Protein AF-Q0HXX6-F1 (afdb_monomer)

Sequence (270 aa):
MELNEKAKVAALYQELSKADVYDPNKLVGQLESAAKSIVQSMNSHPIKDEQMKTSVFDHAHMNEQYRQLSEQQMKIVDSVQLLIKQVESMGHEKPTQDNWLSKTLSNYQRGYLENDIFTEAAGALVWMAAKAIQKIFFEPDNAKQQQAAQELKKDIGKMTKALGVELSRLQLEVKTEQRHGLMSDAISNAKRLEQSGQQKEADKLIVSTYNKLSQSARKDYSQYQPQPEHHKAIAQAQAREKVRHSAIENQNQLSNGPKIDRDKNKSISR

Solvent-accessible surface area (backbone atoms only — not comparable to full-atom values): 15269 Å² total; per-residue (Å²): 135,56,73,71,55,44,49,50,52,38,49,48,34,53,56,55,51,67,56,61,43,92,42,42,70,59,43,37,53,51,32,42,53,47,24,50,55,45,52,54,70,72,42,88,61,85,79,55,78,92,74,48,58,84,64,90,70,81,56,85,81,38,67,72,62,53,72,73,46,53,74,69,54,45,54,50,51,56,50,45,54,53,48,45,27,52,37,42,66,72,68,47,66,82,75,92,48,98,59,41,70,61,50,52,52,52,28,52,78,69,70,65,50,92,61,58,70,56,62,53,51,50,53,43,32,40,54,51,25,51,50,37,43,59,42,37,76,71,37,90,48,67,71,54,17,36,52,45,31,48,54,50,44,53,52,40,42,53,50,31,52,54,41,51,53,52,51,53,52,52,53,51,48,54,54,47,53,52,46,49,51,56,47,53,52,36,49,56,52,20,53,56,31,41,78,70,70,36,51,70,61,16,27,50,45,37,43,51,48,53,50,51,47,38,52,53,25,47,75,71,78,42,78,62,74,78,54,81,86,47,47,63,61,48,54,51,26,44,53,55,50,49,54,52,51,53,52,51,53,54,52,51,51,68,72,65,53,80,81,73,84,84,78,86,86,89,82,84,89,136

Radius of gyration: 32.49 Å; Cα contacts (8 Å, |Δi|>4): 214; chains: 1; bounding box: 63×46×129 Å

pLDDT: mean 84.31, std 15.32, range [37.53, 98.06]

Foldseek 3Di:
DDLVLLVLLLVLLVVLLPDDLLDLVVNLVSLLVSLVVLLCVVPPDDDPPVQFDDAPDDCVVVPVLLVVFDPVLVVSQVSLVVSRSSLVSVVLHQDPDPCVLVVLLVCQVVVNDPDDLSNVSSSVSSNLSVQSSVQASSDPDPVSSSVSSVVSSVSSVSSSVVSVVVSLVVVLVVLLVVLQVQLVVLQVVLVVCVVVVNNLVSLCSNQVSQVVSQVVQVVSVHGRDHDPVSVVVNVVSVVVVVVVVVVVVVVVCVVPPDPPPPDPDDDDDD

Secondary structure (DSSP, 8-state):
--HHHHHHHHHHHHHHHT--SS-HHHHHHHHHHHHHHHHHHH-SS---GGGPPPPS---TTTHHHHTTS-HHHHHHHHHHHHHHHHHHHTT-PPPSSTTHHHHHHHHHHHT--SS-HHHHHHHHHHHHHHHHIIIIIT---HHHHHHHHHHHHHHHHHHHHHHHHHHHHHHHHHHHHHHHHHHHHHHHHHHHHHHTT-HHHHHHHHHHHHHHHHHHHHHTT------HHHHHHHHHHHHHHHHHHHHHHHHHHHHTS-------------

Mean predicted aligned error: 10.29 Å

Nearest PDB structures (foldseek):
  6o3e-assembly1_B  TM=2.697E-01  e=3.603E+00  Mus musculus
  8s89-assembly1_A  TM=2.059E-01  e=3.603E+00  synthetic construct

Structure (mmCIF, N/CA/C/O backbone):
data_AF-Q0HXX6-F1
#
_entry.id   AF-Q0HXX6-F1
#
loop_
_atom_site.group_PDB
_atom_site.id
_atom_site.type_symbol
_atom_site.label_atom_id
_atom_site.label_alt_id
_atom_site.label_comp_id
_atom_site.label_asym_id
_atom_site.label_entity_id
_atom_site.label_seq_id
_atom_site.pdbx_PDB_ins_code
_atom_site.Cartn_x
_atom_site.Cartn_y
_atom_site.Cartn_z
_atom_site.occupancy
_atom_site.B_iso_or_equiv
_atom_site.auth_seq_id
_atom_site.auth_comp_id
_atom_site.auth_asym_id
_atom_site.auth_atom_id
_atom_site.pdbx_PDB_model_num
ATOM 1 N N . MET A 1 1 ? -8.814 3.789 -5.100 1.00 83.12 1 MET A N 1
ATOM 2 C CA . MET A 1 1 ? -8.111 2.498 -4.974 1.00 83.12 1 MET A CA 1
ATOM 3 C C . MET A 1 1 ? -8.428 1.867 -3.621 1.00 83.12 1 MET A C 1
ATOM 5 O O . MET A 1 1 ? -8.245 2.523 -2.593 1.00 83.12 1 MET A O 1
ATOM 9 N N . GLU A 1 2 ? -8.939 0.639 -3.619 1.00 88.25 2 GLU A N 1
ATOM 10 C CA . GLU A 1 2 ? -9.246 -0.151 -2.417 1.00 88.25 2 GLU A CA 1
ATOM 11 C C . GLU A 1 2 ? -7.967 -0.640 -1.701 1.00 88.25 2 GLU A C 1
ATOM 13 O O . GLU A 1 2 ? -6.873 -0.649 -2.267 1.00 88.25 2 GLU A O 1
ATOM 18 N N . LEU A 1 3 ? -8.068 -1.063 -0.431 1.00 88.88 3 LEU A N 1
ATOM 19 C CA . LEU A 1 3 ? -6.897 -1.481 0.361 1.00 88.88 3 LEU A CA 1
ATOM 20 C C . LEU A 1 3 ? -6.178 -2.711 -0.227 1.00 88.88 3 LEU A C 1
ATOM 22 O O . LEU A 1 3 ? -4.953 -2.806 -0.159 1.00 88.88 3 LEU A O 1
ATOM 26 N N . ASN A 1 4 ? -6.928 -3.644 -0.811 1.00 90.38 4 ASN A N 1
ATOM 27 C CA . ASN A 1 4 ? -6.400 -4.817 -1.516 1.00 90.38 4 ASN A CA 1
ATOM 28 C C . ASN A 1 4 ? -5.571 -4.418 -2.757 1.00 90.38 4 ASN A C 1
ATOM 30 O O . ASN A 1 4 ? -4.511 -4.990 -2.991 1.00 90.38 4 ASN A O 1
ATOM 34 N N . GLU A 1 5 ? -6.012 -3.427 -3.528 1.00 90.56 5 GLU A N 1
ATOM 35 C CA . GLU A 1 5 ? -5.318 -2.878 -4.694 1.00 90.56 5 GLU A CA 1
ATOM 36 C C . GLU A 1 5 ? -4.057 -2.124 -4.266 1.00 90.56 5 GLU A C 1
ATOM 38 O O . GLU A 1 5 ? -2.974 -2.383 -4.791 1.00 90.56 5 GLU A O 1
ATOM 43 N N . LYS A 1 6 ? -4.155 -1.293 -3.221 1.00 93.75 6 LYS A N 1
ATOM 44 C CA . LYS A 1 6 ? -3.000 -0.616 -2.608 1.00 93.75 6 LYS A CA 1
ATOM 45 C C . LYS A 1 6 ? -1.937 -1.616 -2.143 1.00 93.75 6 LYS A C 1
ATOM 47 O O . LYS A 1 6 ? -0.744 -1.416 -2.374 1.00 93.75 6 LYS A O 1
ATOM 52 N N . ALA A 1 7 ? -2.361 -2.732 -1.545 1.00 93.81 7 ALA A N 1
ATOM 53 C CA . ALA A 1 7 ? -1.461 -3.810 -1.142 1.00 93.81 7 ALA A CA 1
ATOM 54 C C . ALA A 1 7 ? -0.774 -4.489 -2.338 1.00 93.81 7 ALA A C 1
ATOM 56 O O . ALA A 1 7 ? 0.414 -4.800 -2.249 1.00 93.81 7 ALA A O 1
ATOM 57 N N . LYS A 1 8 ? -1.473 -4.676 -3.469 1.00 94.12 8 LYS A N 1
ATOM 58 C CA . LYS A 1 8 ? -0.868 -5.205 -4.706 1.00 94.12 8 LYS A CA 1
ATOM 59 C C . LYS A 1 8 ? 0.215 -4.270 -5.245 1.00 94.12 8 LYS A C 1
ATOM 61 O O . LYS A 1 8 ? 1.297 -4.744 -5.583 1.00 94.12 8 LYS A O 1
ATOM 66 N N . VAL A 1 9 ? -0.038 -2.958 -5.271 1.00 94.69 9 VAL A N 1
ATOM 67 C CA . VAL A 1 9 ? 0.963 -1.961 -5.695 1.00 94.69 9 VAL A CA 1
ATOM 68 C C . VAL A 1 9 ? 2.197 -2.026 -4.790 1.00 94.69 9 VAL A C 1
ATOM 70 O O . VAL A 1 9 ? 3.318 -2.150 -5.283 1.00 94.69 9 VAL A O 1
ATOM 73 N N . ALA A 1 10 ? 2.007 -2.025 -3.467 1.00 95.75 10 ALA A N 1
ATOM 74 C CA . ALA A 1 10 ? 3.114 -2.137 -2.516 1.00 95.75 10 ALA A CA 1
ATOM 75 C C . ALA A 1 10 ? 3.917 -3.438 -2.690 1.00 95.75 10 ALA A C 1
ATOM 77 O O . ALA A 1 10 ? 5.147 -3.405 -2.655 1.00 95.75 10 ALA A O 1
ATOM 78 N N . ALA A 1 11 ? 3.240 -4.566 -2.925 1.00 95.56 11 ALA A N 1
ATOM 79 C CA . ALA A 1 11 ? 3.884 -5.858 -3.149 1.00 95.56 11 ALA A CA 1
ATOM 80 C C . ALA A 1 11 ? 4.749 -5.861 -4.418 1.00 95.56 11 ALA A C 1
ATOM 82 O O . ALA A 1 11 ? 5.870 -6.361 -4.392 1.00 95.56 11 ALA A O 1
ATOM 83 N N . LEU A 1 12 ? 4.279 -5.251 -5.510 1.00 96.44 12 LEU A N 1
ATOM 84 C CA . LEU A 1 12 ? 5.059 -5.143 -6.747 1.00 96.44 12 LEU A CA 1
ATOM 85 C C . LEU A 1 12 ? 6.341 -4.332 -6.541 1.00 96.44 12 LEU A C 1
ATOM 87 O O . LEU A 1 12 ? 7.415 -4.766 -6.954 1.00 96.44 12 LEU A O 1
ATOM 91 N N . TYR A 1 13 ? 6.261 -3.206 -5.830 1.00 96.50 13 TYR A N 1
ATOM 92 C CA . TYR A 1 13 ? 7.449 -2.442 -5.442 1.00 96.50 13 TYR A CA 1
ATOM 93 C C . TYR A 1 13 ? 8.388 -3.235 -4.530 1.00 96.50 13 TYR A C 1
ATOM 95 O O . TYR A 1 13 ? 9.604 -3.206 -4.721 1.00 96.50 13 TYR A O 1
ATOM 103 N N . GLN A 1 14 ? 7.842 -3.985 -3.571 1.00 96.19 14 GLN A N 1
ATOM 104 C CA . GLN A 1 14 ? 8.633 -4.832 -2.687 1.00 96.19 14 GLN A CA 1
ATOM 105 C C . GLN A 1 14 ? 9.388 -5.920 -3.462 1.00 96.19 14 GLN A C 1
ATOM 107 O O . GLN A 1 14 ? 10.566 -6.140 -3.181 1.00 96.19 14 GLN A O 1
ATOM 112 N N . GLU A 1 15 ? 8.767 -6.559 -4.453 1.00 95.88 15 GLU A N 1
ATOM 113 C CA . GLU A 1 15 ? 9.449 -7.539 -5.304 1.00 95.88 15 GLU A CA 1
ATOM 114 C C . GLU A 1 15 ? 10.509 -6.878 -6.189 1.00 95.88 15 GLU A C 1
ATOM 116 O O . GLU A 1 15 ? 11.652 -7.334 -6.221 1.00 95.88 15 GLU A O 1
ATOM 121 N N . LEU A 1 16 ? 10.192 -5.741 -6.813 1.00 95.31 16 LEU A N 1
ATOM 122 C CA . LEU A 1 16 ? 11.167 -4.975 -7.593 1.00 95.31 16 LEU A CA 1
ATOM 123 C C . LEU A 1 16 ? 12.357 -4.491 -6.758 1.00 95.31 16 LEU A C 1
ATOM 125 O O . LEU A 1 16 ? 13.477 -4.429 -7.257 1.00 95.31 16 LEU A O 1
ATOM 129 N N . SER A 1 17 ? 12.163 -4.180 -5.474 1.00 93.69 17 SER A N 1
ATOM 130 C CA . SER A 1 17 ? 13.257 -3.745 -4.597 1.00 93.69 17 SER A CA 1
ATOM 131 C C . SER A 1 17 ? 14.328 -4.827 -4.381 1.00 93.69 17 SER A C 1
ATOM 133 O O . SER A 1 17 ? 15.475 -4.512 -4.047 1.00 93.69 17 SER A O 1
ATOM 135 N N . LYS A 1 18 ? 13.972 -6.097 -4.619 1.00 93.12 18 LYS A N 1
ATOM 136 C CA . LYS A 1 18 ? 14.873 -7.254 -4.545 1.00 93.12 18 LYS A CA 1
ATOM 137 C C . LYS A 1 18 ? 15.609 -7.517 -5.860 1.00 93.12 18 LYS A C 1
ATOM 139 O O . LYS A 1 18 ? 16.460 -8.403 -5.887 1.00 93.12 18 LYS A O 1
ATOM 144 N N . ALA A 1 19 ? 15.295 -6.783 -6.930 1.00 90.00 19 ALA A N 1
ATOM 145 C CA . ALA A 1 19 ? 15.892 -6.986 -8.242 1.00 90.00 19 ALA A CA 1
ATOM 146 C C . ALA A 1 19 ? 17.424 -6.925 -8.189 1.00 90.00 19 ALA A C 1
ATOM 148 O O . ALA A 1 19 ? 18.020 -6.068 -7.517 1.00 90.00 19 ALA A O 1
ATOM 149 N N . ASP A 1 20 ? 18.054 -7.843 -8.917 1.00 86.94 20 ASP A N 1
ATOM 150 C CA . ASP A 1 20 ? 19.490 -7.806 -9.134 1.00 86.94 20 ASP A CA 1
ATOM 151 C C . ASP A 1 20 ? 19.815 -6.759 -10.205 1.00 86.94 20 ASP A C 1
ATOM 153 O O . ASP A 1 20 ? 19.240 -6.755 -11.288 1.00 86.94 20 ASP A O 1
ATOM 157 N N . VAL A 1 21 ? 20.726 -5.854 -9.871 1.00 86.56 21 VAL A N 1
ATOM 158 C CA . VAL A 1 21 ? 21.159 -4.731 -10.714 1.00 86.56 21 VAL A CA 1
ATOM 159 C C . VAL A 1 21 ? 22.439 -5.041 -11.482 1.00 86.56 21 VAL A C 1
ATOM 161 O O . VAL A 1 21 ? 22.839 -4.241 -12.323 1.00 86.56 21 VAL A O 1
ATOM 164 N N . TYR A 1 22 ? 23.062 -6.198 -11.229 1.00 88.62 22 TYR A N 1
ATOM 165 C CA . TYR A 1 22 ? 24.170 -6.702 -12.043 1.00 88.62 22 TYR A CA 1
ATOM 166 C C . TYR A 1 22 ? 23.711 -7.208 -13.418 1.00 88.62 22 TYR A C 1
ATOM 168 O O . TYR A 1 22 ? 24.537 -7.326 -14.321 1.00 88.62 22 TYR A O 1
ATOM 176 N N . ASP A 1 23 ? 22.404 -7.419 -13.603 1.00 91.06 23 ASP A N 1
ATOM 177 C CA . ASP A 1 23 ? 21.767 -7.664 -14.899 1.00 91.06 23 ASP A CA 1
ATOM 178 C C . ASP A 1 23 ? 20.747 -6.547 -15.216 1.00 91.06 23 ASP A C 1
ATOM 180 O O . ASP A 1 23 ? 19.548 -6.681 -14.936 1.00 91.06 23 ASP A O 1
ATOM 184 N N . PRO A 1 24 ? 21.206 -5.414 -15.789 1.00 91.50 24 PRO A N 1
ATOM 185 C CA . PRO A 1 24 ? 20.340 -4.289 -16.135 1.00 91.50 24 PRO A CA 1
ATOM 186 C C . PRO A 1 24 ? 19.192 -4.668 -17.078 1.00 91.50 24 PRO A C 1
ATOM 188 O O . PRO A 1 24 ? 18.088 -4.148 -16.932 1.00 91.50 24 PRO A O 1
ATOM 191 N N . ASN A 1 25 ? 19.407 -5.597 -18.016 1.00 90.75 25 ASN A N 1
ATOM 192 C CA . ASN A 1 25 ? 18.374 -5.998 -18.974 1.00 90.75 25 ASN A CA 1
ATOM 193 C C . ASN A 1 25 ? 17.230 -6.751 -18.287 1.00 90.75 25 ASN A C 1
ATOM 195 O O . ASN A 1 25 ? 16.055 -6.508 -18.580 1.00 90.75 25 ASN A O 1
ATOM 199 N N . LYS A 1 26 ? 17.556 -7.620 -17.326 1.00 93.56 26 LYS A N 1
ATOM 200 C CA . LYS A 1 26 ? 16.555 -8.311 -16.507 1.00 93.56 26 LYS A CA 1
ATOM 201 C C . LYS A 1 26 ? 15.730 -7.344 -15.662 1.00 93.56 26 LYS A C 1
ATOM 203 O O . LYS A 1 26 ? 14.519 -7.540 -15.552 1.00 93.56 26 LYS A O 1
ATOM 208 N N . LEU A 1 27 ? 16.341 -6.285 -15.123 1.00 94.44 27 LEU A N 1
ATOM 209 C CA . LEU A 1 27 ? 15.613 -5.236 -14.400 1.00 94.44 27 LEU A CA 1
ATOM 210 C C . LEU A 1 27 ? 14.556 -4.560 -15.291 1.00 94.44 27 LEU A C 1
ATOM 212 O O . LEU A 1 27 ? 13.434 -4.345 -14.834 1.00 94.44 27 LEU A O 1
ATOM 216 N N . VAL A 1 28 ? 14.874 -4.269 -16.561 1.00 94.50 28 VAL A N 1
ATOM 217 C CA . VAL A 1 28 ? 13.897 -3.690 -17.506 1.00 94.50 28 VAL A CA 1
ATOM 218 C C . VAL A 1 28 ? 12.706 -4.633 -17.704 1.00 94.50 28 VAL A C 1
ATOM 220 O O . VAL A 1 28 ? 11.561 -4.191 -17.635 1.00 94.50 28 VAL A O 1
ATOM 223 N N . GLY A 1 29 ? 12.954 -5.936 -17.879 1.00 94.50 29 GLY A N 1
ATOM 224 C CA . GLY A 1 29 ? 11.884 -6.933 -18.002 1.00 94.50 29 GLY A CA 1
ATOM 225 C C . GLY A 1 29 ? 11.007 -7.035 -16.748 1.00 94.50 29 GLY A C 1
ATOM 226 O O . GLY A 1 29 ? 9.786 -7.109 -16.846 1.00 94.50 29 GLY A O 1
ATOM 227 N N . GLN A 1 30 ? 11.606 -6.971 -15.556 1.00 95.88 30 GLN A N 1
ATOM 228 C CA . GLN A 1 30 ? 10.853 -6.963 -14.297 1.00 95.88 30 GLN A CA 1
ATOM 229 C C . GLN A 1 30 ? 9.984 -5.706 -14.151 1.00 95.88 30 GLN A C 1
ATOM 231 O O . GLN A 1 30 ? 8.839 -5.804 -13.707 1.00 95.88 30 GLN A O 1
ATOM 236 N N . LEU A 1 31 ? 10.504 -4.540 -14.549 1.00 95.38 31 LEU A N 1
ATOM 237 C CA . LEU A 1 31 ? 9.756 -3.282 -14.554 1.00 95.38 31 LEU A CA 1
ATOM 238 C C . LEU A 1 31 ? 8.582 -3.316 -15.535 1.00 95.38 31 LEU A C 1
ATOM 240 O O . LEU A 1 31 ? 7.483 -2.915 -15.159 1.00 95.38 31 LEU A O 1
ATOM 244 N N . GLU A 1 32 ? 8.783 -3.833 -16.750 1.00 95.88 32 GLU A N 1
ATOM 245 C CA . GLU A 1 32 ? 7.704 -4.034 -17.726 1.00 95.88 32 GLU A CA 1
ATOM 246 C C . GLU A 1 32 ? 6.610 -4.946 -17.168 1.00 95.88 32 GLU A C 1
ATOM 248 O O . GLU A 1 32 ? 5.432 -4.593 -17.205 1.00 95.88 32 GLU A O 1
ATOM 253 N N . SER A 1 33 ? 6.986 -6.078 -16.572 1.00 95.31 33 SER A N 1
ATOM 254 C CA . SER A 1 33 ? 6.013 -7.037 -16.049 1.00 95.31 33 SER A CA 1
ATOM 255 C C . SER A 1 33 ? 5.227 -6.475 -14.860 1.00 95.31 33 SER A C 1
ATOM 257 O O . SER A 1 33 ? 4.016 -6.686 -14.756 1.00 95.31 33 SER A O 1
ATOM 259 N N . ALA A 1 34 ? 5.882 -5.709 -13.982 1.00 95.25 34 ALA A N 1
ATOM 260 C CA . ALA A 1 34 ? 5.212 -5.014 -12.886 1.00 95.25 34 ALA A CA 1
ATOM 261 C C . ALA A 1 34 ? 4.264 -3.916 -13.397 1.00 95.25 34 ALA A C 1
ATOM 263 O O . ALA A 1 34 ? 3.122 -3.833 -12.943 1.00 95.25 34 ALA A O 1
ATOM 264 N N . ALA A 1 35 ? 4.712 -3.120 -14.371 1.00 93.31 35 ALA A N 1
ATOM 265 C CA . ALA A 1 35 ? 3.909 -2.091 -15.022 1.00 93.31 35 ALA A CA 1
ATOM 266 C C . ALA A 1 35 ? 2.660 -2.693 -15.687 1.00 93.31 35 ALA A C 1
ATOM 268 O O . ALA A 1 35 ? 1.546 -2.217 -15.471 1.00 93.31 35 ALA A O 1
ATOM 269 N N . LYS A 1 36 ? 2.823 -3.802 -16.415 1.00 92.62 36 LYS A N 1
ATOM 270 C CA . LYS A 1 36 ? 1.727 -4.534 -17.056 1.00 92.62 36 LYS A CA 1
ATOM 271 C C . LYS A 1 36 ? 0.699 -5.042 -16.048 1.00 92.62 36 LYS A C 1
ATOM 273 O O . LYS A 1 36 ? -0.495 -4.828 -16.240 1.00 92.62 36 LYS A O 1
ATOM 278 N N . SER A 1 37 ? 1.160 -5.668 -14.963 1.00 91.56 37 SER A N 1
ATOM 279 C CA . SER A 1 37 ? 0.295 -6.169 -13.885 1.00 91.56 37 SER A CA 1
ATOM 280 C C . SER A 1 37 ? -0.562 -5.054 -13.275 1.00 91.56 37 SER A C 1
ATOM 282 O O . SER A 1 37 ? -1.766 -5.214 -13.070 1.00 91.56 37 SER A O 1
ATOM 284 N N . ILE A 1 38 ? 0.038 -3.882 -13.055 1.00 88.44 38 ILE A N 1
ATOM 285 C CA . ILE A 1 38 ? -0.664 -2.732 -12.488 1.00 88.44 38 ILE A CA 1
ATOM 286 C C . ILE A 1 38 ? -1.673 -2.124 -13.447 1.00 88.44 38 ILE A C 1
ATOM 288 O O . ILE A 1 38 ? -2.812 -1.898 -13.042 1.00 88.44 38 ILE A O 1
ATOM 292 N N . VAL A 1 39 ? -1.314 -1.912 -14.711 1.00 85.38 39 VAL A N 1
ATOM 293 C CA . VAL A 1 39 ? -2.257 -1.346 -15.682 1.00 85.38 39 VAL A CA 1
ATOM 294 C C . VAL A 1 39 ? -3.437 -2.292 -15.915 1.00 85.38 39 VAL A C 1
ATOM 296 O O . VAL A 1 39 ? -4.572 -1.831 -15.981 1.00 85.38 39 VAL A O 1
ATOM 299 N N . GLN A 1 40 ? -3.209 -3.610 -15.928 1.00 83.25 40 GLN A N 1
ATOM 300 C CA . GLN A 1 40 ? -4.290 -4.603 -15.960 1.00 83.25 40 GLN A CA 1
ATOM 301 C C . GLN A 1 40 ? -5.183 -4.549 -14.715 1.00 83.25 40 GLN A C 1
ATOM 303 O O . GLN A 1 40 ? -6.386 -4.758 -14.817 1.00 83.25 40 GLN A O 1
ATOM 308 N N . SER A 1 41 ? -4.615 -4.267 -13.540 1.00 78.06 41 SER A N 1
ATOM 309 C CA . SER A 1 41 ? -5.406 -4.124 -12.315 1.00 78.06 41 SER A CA 1
ATOM 310 C C . SER A 1 41 ? -6.229 -2.832 -12.272 1.00 78.06 41 SER A C 1
ATOM 312 O O . SER A 1 41 ? -7.310 -2.836 -11.695 1.00 78.06 41 SER A O 1
ATOM 314 N N . MET A 1 42 ? -5.746 -1.754 -12.902 1.00 72.12 42 MET A N 1
ATOM 315 C CA . MET A 1 42 ? -6.443 -0.463 -12.975 1.00 72.12 42 MET A CA 1
ATOM 316 C C . MET A 1 42 ? -7.513 -0.436 -14.076 1.00 72.12 42 MET A C 1
ATOM 318 O O . MET A 1 42 ? -8.543 0.213 -13.915 1.00 72.12 42 MET A O 1
ATOM 322 N N . ASN A 1 43 ? -7.306 -1.181 -15.166 1.00 64.00 43 ASN A N 1
ATOM 323 C CA . ASN A 1 43 ? -8.253 -1.299 -16.271 1.00 64.00 43 ASN A CA 1
ATOM 324 C C . ASN A 1 43 ? -9.021 -2.623 -16.201 1.00 64.00 43 ASN A C 1
ATOM 326 O O . ASN A 1 43 ? -8.609 -3.635 -16.764 1.00 64.00 43 ASN A O 1
ATOM 330 N N . SER A 1 44 ? -10.200 -2.599 -15.578 1.00 51.50 44 SER A N 1
ATOM 331 C CA . SER A 1 44 ? -11.164 -3.709 -15.652 1.00 51.50 44 SER A CA 1
ATOM 332 C C . SER A 1 44 ? -11.841 -3.832 -17.026 1.00 51.50 44 SER A C 1
ATOM 334 O O . SER A 1 44 ? -12.461 -4.854 -17.311 1.00 51.50 44 SER A O 1
ATOM 336 N N . HIS A 1 45 ? -11.706 -2.817 -17.890 1.00 47.47 45 HIS A N 1
ATOM 337 C CA . HIS A 1 45 ? -12.212 -2.811 -19.262 1.00 47.47 45 HIS A CA 1
ATOM 338 C C . HIS A 1 45 ? -11.073 -2.487 -20.239 1.00 47.47 45 HIS A C 1
ATOM 340 O O . HIS A 1 45 ? -10.381 -1.485 -20.049 1.00 47.47 45 HIS A O 1
ATOM 346 N N . PRO A 1 46 ? -10.858 -3.295 -21.293 1.00 49.81 46 PRO A N 1
ATOM 347 C CA . PRO A 1 46 ? -9.858 -2.985 -22.304 1.00 49.81 46 PRO A CA 1
ATOM 348 C C . PRO A 1 46 ? -10.269 -1.716 -23.061 1.00 49.81 46 PRO A C 1
ATOM 350 O O . PRO A 1 46 ? -11.287 -1.693 -23.754 1.00 49.81 46 PRO A O 1
ATOM 353 N N . ILE A 1 47 ? -9.471 -0.656 -22.927 1.00 52.94 47 ILE A N 1
ATOM 354 C CA . ILE A 1 47 ? -9.583 0.545 -23.760 1.00 52.94 47 ILE A CA 1
ATOM 355 C C . ILE A 1 47 ? -9.209 0.125 -25.185 1.00 52.94 47 ILE A C 1
ATOM 357 O O . ILE A 1 47 ? -8.106 -0.375 -25.412 1.00 52.94 47 ILE A O 1
ATOM 361 N N . LYS A 1 48 ? -10.138 0.268 -26.138 1.00 49.59 48 LYS A N 1
ATOM 362 C CA . LYS A 1 48 ? -9.876 -0.022 -27.557 1.00 49.59 48 LYS A CA 1
ATOM 363 C C . LYS A 1 48 ? -8.777 0.913 -28.071 1.00 49.59 48 LYS A C 1
ATOM 365 O O . LYS A 1 48 ? -8.816 2.102 -27.765 1.00 49.59 48 LYS A O 1
ATOM 370 N N . ASP A 1 49 ? -7.861 0.400 -28.896 1.00 51.53 49 ASP A N 1
ATOM 371 C CA . ASP A 1 49 ? -6.742 1.171 -29.475 1.00 51.53 49 ASP A CA 1
ATOM 372 C C . ASP A 1 49 ? -7.187 2.480 -30.153 1.00 51.53 49 ASP A C 1
ATOM 374 O O . ASP A 1 49 ? -6.469 3.474 -30.113 1.00 51.53 49 ASP A O 1
ATOM 378 N N . GLU A 1 50 ? -8.404 2.521 -30.704 1.00 46.94 50 GLU A N 1
ATOM 379 C CA . GLU A 1 50 ? -8.989 3.707 -31.349 1.00 46.94 50 GLU A CA 1
ATOM 380 C C . GLU A 1 50 ? -9.280 4.878 -30.387 1.00 46.94 50 GLU A C 1
ATOM 382 O O . GLU A 1 50 ? -9.479 6.002 -30.840 1.00 46.94 50 GLU A O 1
ATOM 387 N N . GLN A 1 51 ? -9.311 4.644 -29.069 1.00 47.28 51 GLN A N 1
ATOM 388 C CA . GLN A 1 51 ? -9.569 5.672 -28.048 1.00 47.28 51 GLN A CA 1
ATOM 389 C C . GLN A 1 51 ? -8.295 6.185 -27.363 1.00 47.28 51 GLN A C 1
ATOM 391 O O . GLN A 1 51 ? -8.364 7.095 -26.533 1.00 47.28 51 GLN A O 1
ATOM 396 N N . MET A 1 52 ? -7.127 5.622 -27.686 1.00 52.78 52 MET A N 1
ATOM 397 C CA . MET A 1 52 ? -5.871 6.041 -27.071 1.00 52.78 52 MET A CA 1
ATOM 398 C C . MET A 1 52 ? -5.348 7.323 -27.721 1.00 52.78 52 MET A C 1
ATOM 400 O O . MET A 1 52 ? -5.159 7.395 -28.935 1.00 52.78 52 MET A O 1
ATOM 404 N N . LYS A 1 53 ? -5.078 8.344 -26.898 1.00 51.94 53 LYS A N 1
ATOM 405 C CA . LYS A 1 53 ? -4.399 9.567 -27.345 1.00 51.94 53 LYS A CA 1
ATOM 406 C C . LYS A 1 53 ? -3.036 9.208 -27.952 1.00 51.94 53 LYS A C 1
ATOM 408 O O . LYS A 1 53 ? -2.350 8.299 -27.484 1.00 51.94 53 LYS A O 1
ATOM 413 N N . THR A 1 54 ? -2.626 9.943 -28.984 1.00 51.78 54 THR A N 1
ATOM 414 C CA . THR A 1 54 ? -1.252 9.891 -29.497 1.00 51.78 54 THR A CA 1
ATOM 415 C C . THR A 1 54 ? -0.288 10.279 -28.382 1.00 51.78 54 THR A C 1
ATOM 417 O O . THR A 1 54 ? -0.386 11.384 -27.849 1.00 51.78 54 THR A O 1
ATOM 420 N N . SER A 1 55 ? 0.612 9.362 -28.023 1.00 48.78 55 SER A N 1
ATOM 421 C CA . SER A 1 55 ? 1.570 9.575 -26.939 1.00 48.78 55 SER A CA 1
ATOM 422 C C . SER A 1 55 ? 2.524 10.729 -27.250 1.00 48.78 55 SER A C 1
ATOM 424 O O . SER A 1 55 ? 2.968 10.883 -28.387 1.00 48.78 55 SER A O 1
ATOM 426 N N . VAL A 1 56 ? 2.878 11.510 -26.226 1.00 50.31 56 VAL A N 1
ATOM 427 C CA . VAL A 1 56 ? 3.850 12.623 -26.311 1.00 50.31 56 VAL A CA 1
ATOM 428 C C . VAL A 1 56 ? 5.299 12.103 -26.251 1.00 50.31 56 VAL A C 1
ATOM 430 O O . VAL A 1 56 ? 6.271 12.857 -26.174 1.00 50.31 56 VAL A O 1
ATOM 433 N N . PHE A 1 57 ? 5.487 10.785 -26.249 1.00 54.28 57 PHE A N 1
ATOM 434 C CA . PHE A 1 57 ? 6.808 10.185 -26.277 1.00 54.28 57 PHE A CA 1
ATOM 435 C C . PHE A 1 57 ? 7.384 10.218 -27.701 1.00 54.28 57 PHE A C 1
ATOM 437 O O . PHE A 1 57 ? 6.897 9.543 -28.604 1.00 54.28 57 PHE A O 1
ATOM 444 N N . ASP A 1 58 ? 8.420 11.035 -27.905 1.00 51.22 58 ASP A N 1
ATOM 445 C CA . ASP A 1 58 ? 9.068 11.193 -29.207 1.00 51.22 58 ASP A CA 1
ATOM 446 C C . ASP A 1 58 ? 9.900 9.950 -29.563 1.00 51.22 58 ASP A C 1
ATOM 448 O O . ASP A 1 58 ? 11.016 9.743 -29.080 1.00 51.22 58 ASP A O 1
ATOM 452 N N . HIS A 1 59 ? 9.314 9.093 -30.398 1.00 49.91 59 HIS A N 1
ATOM 453 C CA . HIS A 1 59 ? 9.928 7.871 -30.908 1.00 49.91 59 HIS A CA 1
ATOM 454 C C . HIS A 1 59 ? 10.694 8.078 -32.221 1.00 49.91 59 HIS A C 1
ATOM 456 O O . HIS A 1 59 ? 11.327 7.134 -32.697 1.00 49.91 59 HIS A O 1
ATOM 462 N N . ALA A 1 60 ? 10.685 9.283 -32.808 1.00 47.06 60 ALA A N 1
ATOM 463 C CA . ALA A 1 60 ? 11.337 9.532 -34.096 1.00 47.06 60 ALA A CA 1
ATOM 464 C C . ALA A 1 60 ? 12.858 9.289 -34.038 1.00 47.06 60 ALA A C 1
ATOM 466 O O . ALA A 1 60 ? 13.449 8.845 -35.020 1.00 47.06 60 ALA A O 1
ATOM 467 N N . HIS A 1 61 ? 13.474 9.475 -32.864 1.00 50.41 61 HIS A N 1
ATOM 468 C CA . HIS A 1 61 ? 14.887 9.166 -32.607 1.00 50.41 61 HIS A CA 1
ATOM 469 C C . HIS A 1 61 ? 15.188 7.672 -32.376 1.00 50.41 61 HIS A C 1
ATOM 471 O O . HIS A 1 61 ? 16.355 7.294 -32.324 1.00 50.41 61 HIS A O 1
ATOM 477 N N . MET A 1 62 ? 14.176 6.803 -32.241 1.00 56.72 62 MET A N 1
ATOM 478 C CA . MET A 1 62 ? 14.376 5.402 -31.840 1.00 56.72 62 MET A CA 1
ATOM 479 C C . MET A 1 62 ? 14.415 4.412 -33.009 1.00 56.72 62 MET A C 1
ATOM 481 O O . MET A 1 62 ? 14.847 3.286 -32.808 1.00 56.72 62 MET A O 1
ATOM 485 N N . ASN A 1 63 ? 14.021 4.787 -34.231 1.00 61.31 63 ASN A N 1
ATOM 486 C CA . ASN A 1 63 ? 13.841 3.819 -35.327 1.00 61.31 63 ASN A CA 1
ATOM 487 C C . ASN A 1 63 ? 15.115 3.058 -35.738 1.00 61.31 63 ASN A C 1
ATOM 489 O O . ASN A 1 63 ? 15.032 1.896 -36.134 1.00 61.31 63 ASN A O 1
ATOM 493 N N . GLU A 1 64 ? 16.289 3.684 -35.647 1.00 63.25 64 GLU A N 1
ATOM 494 C CA . GLU A 1 64 ? 17.551 3.058 -36.064 1.00 63.25 64 GLU A CA 1
ATOM 495 C C . GLU A 1 64 ? 18.192 2.241 -34.932 1.00 63.25 64 GLU A C 1
ATOM 497 O O . GLU A 1 64 ? 18.674 1.133 -35.160 1.00 63.25 64 GLU A O 1
ATOM 502 N N . GLN A 1 65 ? 18.110 2.729 -33.690 1.00 69.94 65 GLN A N 1
ATOM 503 C CA . GLN A 1 65 ? 18.590 2.019 -32.498 1.00 69.94 65 GLN A CA 1
ATOM 504 C C . GLN A 1 65 ? 17.669 0.858 -32.096 1.00 69.94 65 GLN A C 1
ATOM 506 O O . GLN A 1 65 ? 18.138 -0.171 -31.623 1.00 69.94 65 GLN A O 1
ATOM 511 N N . TYR A 1 66 ? 16.361 0.975 -32.340 1.00 76.00 66 TYR A N 1
ATOM 512 C CA . TYR A 1 66 ? 15.383 -0.088 -32.101 1.00 76.00 66 TYR A CA 1
ATOM 513 C C . TYR A 1 66 ? 15.700 -1.345 -32.916 1.00 76.00 66 TYR A C 1
ATOM 515 O O . TYR A 1 66 ? 15.608 -2.452 -32.396 1.00 76.00 66 TYR A O 1
ATOM 523 N N . ARG A 1 67 ? 16.172 -1.188 -34.162 1.00 75.38 67 ARG A N 1
ATOM 524 C CA . ARG A 1 67 ? 16.589 -2.316 -35.016 1.00 75.38 67 ARG A CA 1
ATOM 525 C C . ARG A 1 67 ? 17.833 -3.049 -34.507 1.00 75.38 67 ARG A C 1
ATOM 527 O O . ARG A 1 67 ? 18.105 -4.148 -34.976 1.00 75.38 67 ARG A O 1
ATOM 534 N N . GLN A 1 68 ? 18.590 -2.449 -33.589 1.00 81.50 68 GLN A N 1
ATOM 535 C CA . GLN A 1 68 ? 19.777 -3.060 -32.983 1.00 81.50 68 GLN A CA 1
ATOM 536 C C . GLN A 1 68 ? 19.438 -3.879 -31.728 1.00 81.50 68 GLN A C 1
ATOM 538 O O . GLN A 1 68 ? 20.303 -4.576 -31.201 1.00 81.50 68 GLN A O 1
ATOM 543 N N . LEU A 1 69 ? 18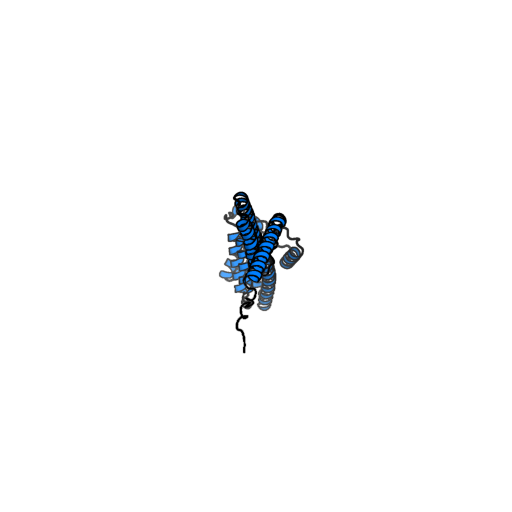.192 -3.813 -31.249 1.00 85.12 69 LEU A N 1
ATOM 544 C CA . LEU A 1 69 ? 17.733 -4.568 -30.091 1.00 85.12 69 LEU A CA 1
ATOM 545 C C . LEU A 1 69 ? 17.457 -6.035 -30.440 1.00 85.12 69 LEU A C 1
ATOM 547 O O . LEU A 1 69 ? 17.054 -6.379 -31.551 1.00 85.12 69 LEU A O 1
ATOM 551 N N . SER A 1 70 ? 17.608 -6.912 -29.448 1.00 89.00 70 SER A N 1
ATOM 552 C CA . SER A 1 70 ? 17.127 -8.293 -29.554 1.00 89.00 70 SER A CA 1
ATOM 553 C C . SER A 1 70 ? 15.600 -8.344 -29.678 1.00 89.00 70 SER A C 1
ATOM 555 O O . SER A 1 70 ? 14.889 -7.449 -29.220 1.00 89.00 70 SER A O 1
ATOM 557 N N . GLU A 1 71 ? 15.067 -9.440 -30.226 1.00 87.69 71 GLU A N 1
ATOM 558 C CA . GLU A 1 71 ? 13.616 -9.637 -30.369 1.00 87.69 71 GLU A CA 1
ATOM 559 C C . GLU A 1 71 ? 12.860 -9.493 -29.037 1.00 87.69 71 GLU A C 1
ATOM 561 O O . GLU A 1 71 ? 11.776 -8.914 -28.981 1.00 87.69 71 GLU A O 1
ATOM 566 N N . GLN A 1 72 ? 13.449 -9.972 -27.939 1.00 89.62 72 GLN A N 1
ATOM 567 C CA . GLN A 1 72 ? 12.862 -9.837 -26.608 1.00 89.62 72 GLN A CA 1
ATOM 568 C C . GLN A 1 72 ? 12.838 -8.378 -26.130 1.00 89.62 72 GLN A C 1
ATOM 570 O O . GLN A 1 72 ? 11.841 -7.940 -25.558 1.00 89.62 72 GLN A O 1
ATOM 575 N N . GLN A 1 73 ? 13.907 -7.618 -26.372 1.00 90.50 73 GLN A N 1
ATOM 576 C CA . GLN A 1 73 ? 13.968 -6.198 -26.021 1.00 90.50 73 GLN A CA 1
ATOM 577 C C . GLN A 1 73 ? 12.973 -5.381 -26.852 1.00 90.50 73 GLN A C 1
ATOM 579 O O . GLN A 1 73 ? 12.271 -4.551 -26.282 1.00 90.50 73 GLN A O 1
ATOM 584 N N . MET A 1 74 ? 12.835 -5.667 -28.152 1.00 88.00 74 MET A N 1
ATOM 585 C CA . MET A 1 74 ? 11.817 -5.043 -29.010 1.00 88.00 74 MET A CA 1
ATOM 586 C C . MET A 1 74 ? 10.400 -5.273 -28.464 1.00 88.00 74 MET A C 1
ATOM 588 O O . MET A 1 74 ? 9.662 -4.314 -28.255 1.00 88.00 74 MET A O 1
ATOM 592 N N . LYS A 1 75 ? 10.056 -6.517 -28.094 1.00 89.31 75 LYS A N 1
ATOM 593 C CA . LYS A 1 75 ? 8.753 -6.839 -27.476 1.00 89.31 75 LYS A CA 1
ATOM 594 C C . LYS A 1 75 ? 8.497 -6.065 -26.182 1.00 89.31 75 LYS A C 1
ATOM 596 O O . LYS A 1 75 ? 7.374 -5.629 -25.938 1.00 89.31 75 LYS A O 1
ATOM 601 N N . ILE A 1 76 ? 9.521 -5.900 -25.344 1.00 91.31 76 ILE A N 1
ATOM 602 C CA . ILE A 1 76 ? 9.422 -5.114 -24.107 1.00 91.31 76 ILE A CA 1
ATOM 603 C C . ILE A 1 76 ? 9.176 -3.637 -24.430 1.00 91.31 76 ILE A C 1
ATOM 605 O O . ILE A 1 76 ? 8.326 -3.013 -23.798 1.00 91.31 76 ILE A O 1
ATOM 609 N N . VAL A 1 77 ? 9.879 -3.083 -25.422 1.00 89.62 77 VAL A N 1
ATOM 610 C CA . VAL A 1 77 ? 9.681 -1.697 -25.862 1.00 89.62 77 VAL A CA 1
ATOM 611 C C . VAL A 1 77 ? 8.248 -1.479 -26.340 1.00 89.62 77 VAL A C 1
ATOM 613 O O . VAL A 1 77 ? 7.596 -0.554 -25.859 1.00 89.62 77 VAL A O 1
ATOM 616 N N . ASP A 1 78 ? 7.735 -2.347 -27.209 1.00 87.38 78 ASP A N 1
ATOM 617 C CA . ASP A 1 78 ? 6.370 -2.240 -27.737 1.00 87.38 78 ASP A CA 1
ATOM 618 C C . ASP A 1 78 ? 5.320 -2.367 -26.625 1.00 87.38 78 ASP A C 1
ATOM 620 O O . ASP A 1 78 ? 4.358 -1.598 -26.570 1.00 87.38 78 ASP A O 1
ATOM 624 N N . SER A 1 79 ? 5.535 -3.304 -25.693 1.00 90.00 79 SER A N 1
ATOM 625 C CA . SER A 1 79 ? 4.677 -3.490 -24.517 1.00 90.00 79 SER A CA 1
ATOM 626 C C . SER A 1 79 ? 4.621 -2.211 -23.679 1.00 90.00 79 SER A C 1
ATOM 628 O O . SER A 1 79 ? 3.540 -1.689 -23.409 1.00 90.00 79 SER A O 1
ATOM 630 N N . VAL A 1 80 ? 5.775 -1.638 -23.324 1.00 90.06 80 VAL A N 1
ATOM 631 C CA . VAL A 1 80 ? 5.827 -0.414 -22.512 1.00 90.06 80 VAL A CA 1
ATOM 632 C C . VAL A 1 80 ? 5.223 0.780 -23.250 1.00 90.06 80 VAL A C 1
ATOM 634 O O . VAL A 1 80 ? 4.538 1.582 -22.621 1.00 90.06 80 VAL A O 1
ATOM 637 N N . GLN A 1 81 ? 5.388 0.888 -24.570 1.00 85.88 81 GLN A N 1
ATO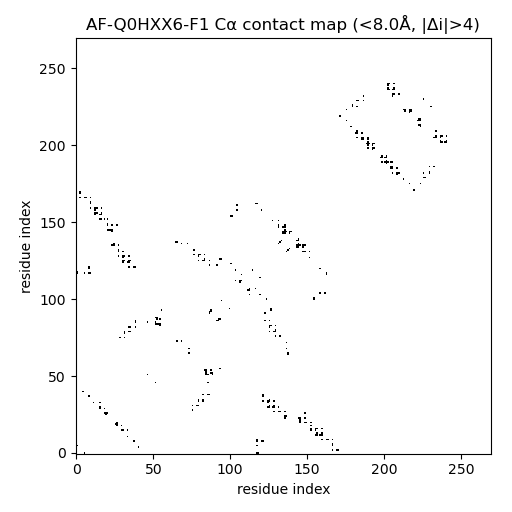M 638 C CA . GLN A 1 81 ? 4.727 1.933 -25.360 1.00 85.88 81 GLN A CA 1
ATOM 639 C C . GLN A 1 81 ? 3.199 1.853 -25.275 1.00 85.88 81 GLN A C 1
ATOM 641 O O . GLN A 1 81 ? 2.533 2.878 -25.120 1.00 85.88 81 GLN A O 1
ATOM 646 N N . LEU A 1 82 ? 2.635 0.645 -25.351 1.00 86.44 82 LEU A N 1
ATOM 647 C CA . LEU A 1 82 ? 1.199 0.446 -25.174 1.00 86.44 82 LEU A CA 1
ATOM 648 C C . LEU A 1 82 ? 0.757 0.840 -23.759 1.00 86.44 82 LEU A C 1
ATOM 650 O O . LEU A 1 82 ? -0.246 1.535 -23.596 1.00 86.44 82 LEU A O 1
ATOM 654 N N . LEU A 1 83 ? 1.530 0.450 -22.741 1.00 89.38 83 LEU A N 1
ATOM 655 C CA . LEU A 1 83 ? 1.250 0.807 -21.349 1.00 89.38 83 LEU A CA 1
ATOM 656 C C . LEU A 1 83 ? 1.289 2.325 -21.124 1.00 89.38 83 LEU A C 1
ATOM 658 O O . LEU A 1 83 ? 0.435 2.836 -20.403 1.00 89.38 83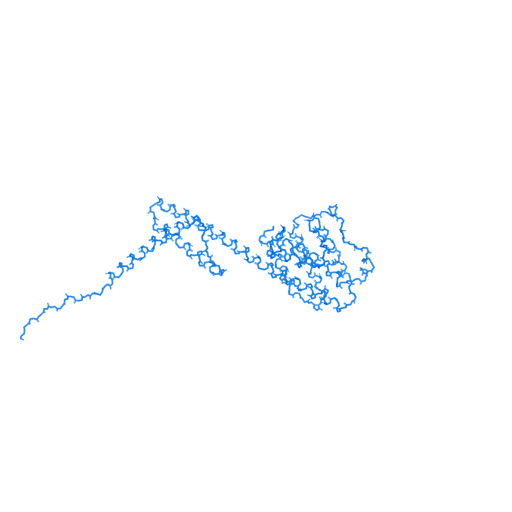 LEU A O 1
ATOM 662 N N . ILE A 1 84 ? 2.222 3.050 -21.756 1.00 87.19 84 ILE A N 1
ATOM 663 C CA . ILE A 1 84 ? 2.300 4.521 -21.704 1.00 87.19 84 ILE A CA 1
ATOM 664 C C . ILE A 1 84 ? 1.000 5.143 -22.215 1.00 87.19 84 ILE A C 1
ATOM 666 O O . ILE A 1 84 ? 0.383 5.937 -21.510 1.00 87.19 84 ILE A O 1
ATOM 670 N N . LYS A 1 85 ? 0.538 4.735 -23.402 1.00 83.81 85 LYS A N 1
ATOM 671 C CA . LYS A 1 85 ? -0.717 5.245 -23.976 1.00 83.81 85 LYS A CA 1
ATOM 672 C C . LYS A 1 85 ? -1.909 4.980 -23.057 1.00 83.81 85 LYS A C 1
ATOM 674 O O . LYS A 1 85 ? -2.772 5.842 -22.889 1.00 83.81 85 LYS A O 1
ATOM 679 N N . GLN A 1 86 ? -1.938 3.803 -22.431 1.00 83.12 86 GLN A N 1
ATOM 680 C CA . GLN A 1 86 ? -2.974 3.442 -21.468 1.00 83.12 86 GLN A CA 1
ATOM 681 C C . GLN A 1 86 ? -2.935 4.348 -20.233 1.00 83.12 86 GLN A C 1
ATOM 683 O O . GLN A 1 86 ? -3.975 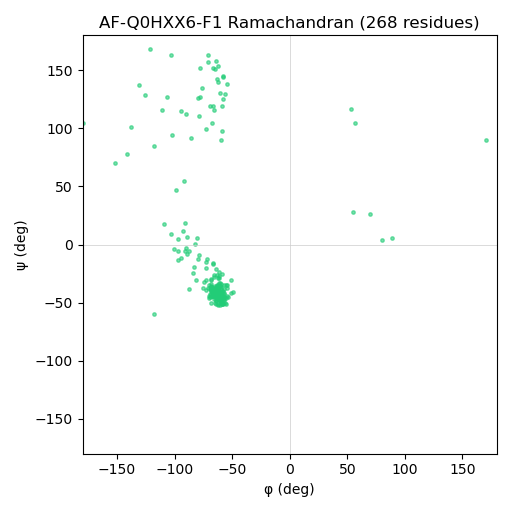4.895 -19.869 1.00 83.12 86 GLN A O 1
ATOM 688 N N . VAL A 1 87 ? -1.774 4.576 -19.609 1.00 84.25 87 VAL A N 1
ATOM 689 C CA . VAL A 1 87 ? -1.695 5.461 -18.429 1.00 84.25 87 VAL A CA 1
ATOM 690 C C . VAL A 1 87 ? -1.961 6.926 -18.760 1.00 84.25 87 VAL A C 1
ATOM 692 O O . VAL A 1 87 ? -2.672 7.584 -18.003 1.00 84.25 87 VAL A O 1
ATOM 695 N N . GLU A 1 88 ? -1.523 7.409 -19.924 1.00 82.94 88 GLU A N 1
ATOM 696 C CA . GLU A 1 88 ? -1.851 8.756 -20.406 1.00 82.94 88 GLU A CA 1
ATOM 697 C C . GLU A 1 88 ? -3.366 8.918 -20.617 1.00 82.94 88 GLU A C 1
ATOM 699 O O . GLU A 1 88 ? -3.942 9.943 -20.249 1.00 82.94 88 GLU A O 1
ATOM 704 N N . SER A 1 89 ? -4.049 7.895 -21.147 1.00 79.25 89 SER A N 1
ATOM 705 C CA . SER A 1 89 ? -5.513 7.910 -21.290 1.00 79.25 89 SER A CA 1
ATOM 706 C C . SER A 1 89 ? -6.257 7.910 -19.947 1.00 79.25 89 SER A C 1
ATOM 708 O O . SER A 1 89 ? -7.356 8.454 -19.862 1.00 79.25 89 SER A O 1
ATOM 710 N N . MET A 1 90 ? -5.634 7.376 -18.891 1.00 74.88 90 MET A N 1
ATOM 711 C CA . MET A 1 90 ? -6.143 7.402 -17.514 1.00 74.88 90 MET A CA 1
ATOM 712 C C . MET A 1 90 ? -5.843 8.724 -16.783 1.00 74.88 90 MET A C 1
ATOM 714 O O . MET A 1 90 ? -6.223 8.878 -15.627 1.00 74.88 90 MET A O 1
ATOM 718 N N . GLY A 1 91 ? -5.182 9.686 -17.439 1.00 75.50 91 GLY A N 1
ATOM 719 C CA . GLY A 1 91 ? -4.831 10.984 -16.853 1.00 75.50 91 GLY A CA 1
ATOM 720 C C . GLY A 1 91 ? -3.478 11.014 -16.137 1.00 75.50 91 GLY A C 1
ATOM 721 O O . GLY A 1 91 ? -3.120 12.038 -15.562 1.00 75.50 91 GLY A O 1
ATOM 722 N N . HIS A 1 92 ? -2.696 9.932 -16.194 1.00 76.50 92 HIS A N 1
ATOM 723 C CA . HIS A 1 92 ? -1.312 9.941 -15.726 1.00 76.50 92 HIS A CA 1
ATOM 724 C C . HIS A 1 92 ? -0.408 10.436 -16.851 1.00 76.50 92 HIS A C 1
ATOM 726 O O . HIS A 1 92 ? 0.041 9.658 -17.690 1.00 76.50 92 HIS A O 1
ATOM 732 N N . GLU A 1 93 ? -0.159 11.739 -16.889 1.00 72.81 93 GLU A N 1
ATOM 733 C CA . GLU A 1 93 ? 0.690 12.342 -17.914 1.00 72.81 93 GLU A CA 1
ATOM 734 C C . GLU A 1 93 ? 2.171 11.990 -17.735 1.00 72.81 93 GLU A C 1
ATOM 736 O O . GLU A 1 93 ? 2.649 11.678 -16.637 1.00 72.81 93 GLU A O 1
ATOM 741 N N . LYS A 1 94 ? 2.919 12.078 -18.842 1.00 76.94 94 LYS A N 1
ATOM 742 C CA . LYS A 1 94 ? 4.372 11.929 -18.835 1.00 76.94 94 LYS A CA 1
ATOM 743 C C . LYS A 1 94 ? 5.000 12.932 -17.863 1.00 76.94 94 LYS A C 1
ATOM 745 O O . LYS A 1 94 ? 4.764 14.136 -17.991 1.00 76.94 94 LYS A O 1
ATOM 750 N N . PRO A 1 95 ? 5.875 12.485 -16.949 1.00 76.44 95 PRO A N 1
ATOM 751 C CA . PRO A 1 95 ? 6.573 13.403 -16.073 1.00 76.44 95 PRO A CA 1
ATOM 752 C C . PRO A 1 95 ? 7.438 14.391 -16.865 1.00 76.44 95 PRO A C 1
ATOM 754 O O . PRO A 1 95 ? 8.241 13.999 -17.710 1.00 76.44 95 PRO A O 1
ATOM 757 N N . THR A 1 96 ? 7.303 15.681 -16.560 1.00 71.25 96 THR A N 1
ATOM 758 C CA . THR A 1 96 ? 8.032 16.771 -17.236 1.00 71.25 96 THR A CA 1
ATOM 759 C C . THR A 1 96 ? 9.467 16.955 -16.738 1.00 71.25 96 THR A C 1
ATOM 761 O O . THR A 1 96 ? 10.245 17.679 -17.352 1.00 71.25 96 THR A O 1
ATOM 764 N N . GLN A 1 97 ? 9.831 16.323 -15.619 1.00 72.75 97 GLN A N 1
ATOM 765 C CA . GLN A 1 97 ? 11.142 16.449 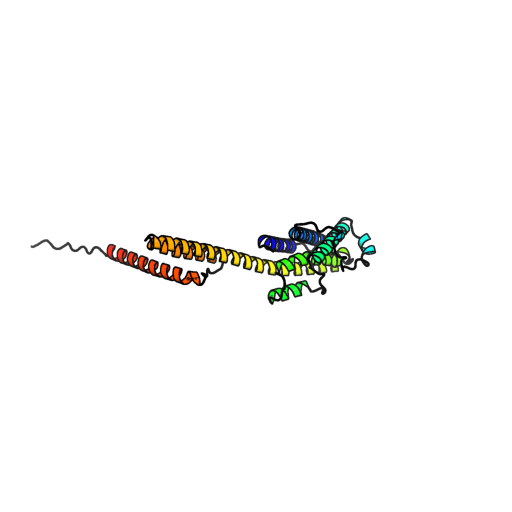-14.979 1.00 72.75 97 GLN A CA 1
ATOM 766 C C . GLN A 1 97 ? 11.719 15.069 -14.669 1.00 72.75 97 GLN A C 1
ATOM 768 O O . GLN A 1 97 ? 11.023 14.229 -14.115 1.00 72.75 97 GLN A O 1
ATOM 773 N N . ASP A 1 98 ? 13.013 14.853 -14.910 1.00 70.25 98 ASP A N 1
ATOM 774 C CA . ASP A 1 98 ? 13.681 13.565 -14.642 1.00 70.25 98 ASP A CA 1
ATOM 775 C C . ASP A 1 98 ? 13.672 13.144 -13.161 1.00 70.25 98 ASP A C 1
ATOM 777 O O . ASP A 1 98 ? 13.783 11.955 -12.844 1.00 70.25 98 ASP A O 1
ATOM 781 N N . ASN A 1 99 ? 13.529 14.113 -12.251 1.00 73.81 99 ASN A N 1
ATOM 782 C CA . ASN A 1 99 ? 13.482 13.919 -10.800 1.00 73.81 99 ASN A CA 1
ATOM 783 C C . ASN A 1 99 ? 12.053 13.766 -10.245 1.00 73.81 99 ASN A C 1
ATOM 785 O O . ASN A 1 99 ? 11.866 13.819 -9.024 1.00 73.81 99 ASN A O 1
ATOM 789 N N . TRP A 1 100 ? 11.054 13.584 -11.113 1.00 81.00 100 TRP A N 1
ATOM 790 C CA . TRP A 1 100 ? 9.637 13.574 -10.753 1.00 81.00 100 TRP A CA 1
ATOM 791 C C . TRP A 1 100 ? 9.308 12.642 -9.585 1.00 81.00 100 TRP A C 1
ATOM 793 O O . TRP A 1 100 ? 8.605 13.063 -8.679 1.00 81.00 100 TRP A O 1
ATOM 803 N N . LEU A 1 101 ? 9.886 11.437 -9.515 1.00 84.19 101 LEU A N 1
ATOM 804 C CA . LEU A 1 101 ? 9.611 10.500 -8.421 1.00 84.19 101 LEU A CA 1
ATOM 805 C C . LEU A 1 101 ? 10.039 11.072 -7.061 1.00 84.19 101 LEU A C 1
ATOM 807 O O . LEU A 1 101 ? 9.345 10.923 -6.056 1.00 84.19 101 LEU A O 1
ATOM 811 N N . SER A 1 102 ? 11.174 11.773 -7.025 1.00 82.88 102 SER A N 1
ATOM 812 C CA . SER A 1 102 ? 11.633 12.451 -5.809 1.00 82.88 102 SER A CA 1
ATOM 813 C C . SER A 1 102 ? 10.713 13.622 -5.446 1.00 82.88 102 SER A C 1
ATOM 815 O O . SER A 1 102 ? 10.466 13.858 -4.264 1.00 82.88 102 SER A O 1
ATOM 817 N N . LYS A 1 103 ? 10.154 14.319 -6.444 1.00 84.44 103 LYS A N 1
ATOM 818 C CA . LYS A 1 103 ? 9.141 15.362 -6.239 1.00 84.44 103 LYS A CA 1
ATOM 819 C C . LYS A 1 103 ? 7.823 14.778 -5.719 1.00 84.44 103 LYS A C 1
ATOM 821 O O . LYS A 1 103 ? 7.296 15.308 -4.748 1.00 84.44 103 LYS A O 1
ATOM 826 N N . THR A 1 104 ? 7.346 13.664 -6.274 1.00 85.81 104 THR A N 1
ATOM 827 C CA . THR A 1 104 ? 6.160 12.931 -5.802 1.00 85.81 104 THR A CA 1
ATOM 828 C C . THR A 1 104 ? 6.321 12.513 -4.343 1.00 85.81 104 THR A C 1
ATOM 830 O O . THR A 1 104 ? 5.445 12.776 -3.527 1.00 85.81 104 THR A O 1
ATOM 833 N N . LEU A 1 105 ? 7.473 11.946 -3.973 1.00 85.69 105 LEU A N 1
ATOM 834 C CA . LEU A 1 105 ? 7.758 11.571 -2.584 1.00 85.69 105 LEU A CA 1
ATOM 835 C C . LEU A 1 105 ? 7.828 12.784 -1.644 1.00 85.69 105 LEU A C 1
ATOM 837 O O . LEU A 1 105 ? 7.325 12.721 -0.525 1.00 85.69 105 LEU A O 1
ATOM 841 N N . SER A 1 106 ? 8.418 13.892 -2.094 1.00 86.50 106 SER A N 1
ATOM 842 C CA . SER A 1 106 ? 8.450 15.147 -1.331 1.00 86.50 106 SER A CA 1
ATOM 843 C C . SER A 1 106 ? 7.043 15.715 -1.122 1.00 86.50 106 SER A C 1
ATOM 845 O O . SER A 1 106 ? 6.686 16.109 -0.013 1.00 86.50 106 SER A O 1
ATOM 847 N N . ASN A 1 107 ? 6.209 15.699 -2.164 1.00 86.69 107 ASN A N 1
ATOM 848 C CA . ASN A 1 107 ? 4.818 16.128 -2.082 1.00 86.69 107 ASN A CA 1
ATOM 849 C C . ASN A 1 107 ? 4.004 15.216 -1.159 1.00 86.69 107 ASN A C 1
ATOM 851 O O . ASN A 1 107 ? 3.229 15.728 -0.359 1.00 86.69 107 ASN A O 1
ATOM 855 N N . TYR A 1 108 ? 4.227 13.899 -1.193 1.00 88.31 108 TYR A N 1
ATOM 856 C CA . TYR A 1 108 ? 3.601 12.953 -0.264 1.00 88.31 108 TYR A CA 1
ATOM 857 C C . TYR A 1 108 ? 3.931 13.296 1.189 1.00 88.31 108 TYR A C 1
ATOM 859 O O . TYR A 1 108 ? 3.032 13.461 2.007 1.00 88.31 108 TYR A O 1
ATOM 867 N N . GLN A 1 109 ? 5.215 13.494 1.496 1.00 85.31 109 GLN A N 1
ATOM 868 C CA . GLN A 1 109 ? 5.668 13.852 2.845 1.00 85.31 109 GLN A CA 1
ATOM 869 C C . GLN A 1 109 ? 5.096 15.186 3.336 1.00 85.31 109 GLN A C 1
ATOM 871 O O . GLN A 1 109 ? 4.942 15.384 4.539 1.00 85.31 109 GLN A O 1
ATOM 876 N N . ARG A 1 110 ? 4.798 16.105 2.414 1.00 88.56 110 ARG A N 1
ATOM 877 C CA . ARG A 1 110 ? 4.217 17.420 2.710 1.00 88.56 110 ARG A CA 1
ATOM 878 C C . ARG A 1 110 ? 2.686 17.432 2.697 1.00 88.56 110 ARG A C 1
ATOM 880 O O . ARG A 1 110 ? 2.108 18.459 3.031 1.00 88.56 110 ARG A O 1
ATOM 887 N N . GLY A 1 111 ? 2.034 16.330 2.317 1.00 86.31 111 GLY A N 1
ATOM 888 C CA . GLY A 1 111 ? 0.578 16.269 2.156 1.00 86.31 111 GLY A CA 1
ATOM 889 C C . GLY A 1 111 ? 0.053 17.067 0.956 1.00 86.31 111 GLY A C 1
ATOM 890 O O . GLY A 1 111 ? -1.083 17.522 0.979 1.00 86.31 111 GLY A O 1
ATOM 891 N N . TYR A 1 112 ? 0.880 17.270 -0.072 1.00 86.69 112 TYR A N 1
ATOM 892 C CA . TYR A 1 112 ? 0.561 18.053 -1.275 1.00 86.69 112 TYR A CA 1
ATOM 893 C C . TYR A 1 112 ? 0.240 17.193 -2.499 1.00 86.69 112 TYR A C 1
ATOM 895 O O . TYR A 1 112 ? 0.211 17.709 -3.614 1.00 86.69 112 TYR A O 1
ATOM 903 N N . LEU A 1 113 ? 0.087 15.878 -2.333 1.00 81.75 113 LEU A N 1
ATOM 904 C CA . LEU A 1 113 ? -0.371 15.058 -3.445 1.00 81.75 113 LEU A CA 1
ATOM 905 C C . LEU A 1 113 ? -1.870 15.248 -3.659 1.00 81.75 113 LEU A C 1
ATOM 907 O O . LEU A 1 113 ? -2.646 15.209 -2.707 1.00 81.75 113 LEU A O 1
ATOM 911 N N . GLU A 1 114 ? -2.249 15.420 -4.922 1.00 77.38 114 GLU A N 1
ATOM 912 C CA . GLU A 1 114 ? -3.648 15.455 -5.346 1.00 77.38 114 GLU A CA 1
ATOM 913 C C . GLU A 1 114 ? -4.272 14.054 -5.284 1.00 77.38 114 GLU A C 1
ATOM 915 O O . GLU A 1 114 ? -5.402 13.902 -4.824 1.00 77.38 114 GLU A O 1
ATOM 920 N N . ASN A 1 115 ? -3.510 13.022 -5.668 1.00 82.19 115 ASN A N 1
ATOM 921 C CA . ASN A 1 115 ? -3.904 11.621 -5.535 1.00 82.19 115 ASN A CA 1
ATOM 922 C C . ASN A 1 115 ? -3.198 10.939 -4.358 1.00 82.19 115 ASN A C 1
ATOM 924 O O . ASN A 1 115 ? -2.162 11.384 -3.867 1.00 82.19 115 ASN A O 1
ATOM 928 N N . ASP A 1 116 ? -3.719 9.794 -3.919 1.00 88.12 116 ASP A N 1
ATOM 929 C CA . ASP A 1 116 ? -3.010 8.987 -2.932 1.00 88.12 116 ASP A CA 1
ATOM 930 C C . ASP A 1 116 ? -1.699 8.407 -3.505 1.00 88.12 116 ASP A C 1
ATOM 932 O O . ASP A 1 116 ? -1.577 8.135 -4.702 1.00 88.12 116 ASP A O 1
ATOM 936 N N . ILE A 1 117 ? -0.714 8.173 -2.634 1.00 91.12 117 ILE A N 1
ATOM 937 C CA . ILE A 1 117 ? 0.628 7.717 -3.033 1.00 91.12 117 ILE A CA 1
ATOM 938 C C . ILE A 1 117 ? 0.628 6.380 -3.793 1.00 91.12 117 ILE A C 1
ATOM 940 O O . ILE A 1 117 ? 1.545 6.143 -4.574 1.00 91.12 117 ILE A O 1
ATOM 944 N N . PHE A 1 118 ? -0.376 5.510 -3.616 1.00 92.88 118 PHE A N 1
ATOM 945 C CA . PHE A 1 118 ? -0.447 4.245 -4.358 1.00 92.88 118 PHE A CA 1
ATOM 946 C C . PHE A 1 118 ? -0.892 4.464 -5.797 1.00 92.88 118 PHE A C 1
ATOM 948 O O . PHE A 1 118 ? -0.358 3.819 -6.694 1.00 92.88 118 PHE A O 1
ATOM 955 N N . THR A 1 119 ? -1.819 5.393 -6.022 1.00 89.06 119 THR A N 1
ATOM 956 C CA . THR A 1 119 ? -2.233 5.814 -7.365 1.00 89.06 119 THR A CA 1
ATOM 957 C C . THR A 1 119 ? -1.057 6.445 -8.118 1.00 89.06 119 THR A C 1
ATOM 959 O O . THR A 1 119 ? -0.759 6.056 -9.247 1.00 89.06 119 THR A O 1
ATOM 962 N N . GLU A 1 120 ? -0.305 7.330 -7.458 1.00 88.88 120 GLU A N 1
ATOM 963 C CA . GLU A 1 120 ? 0.924 7.905 -8.021 1.00 88.88 120 GLU A CA 1
ATOM 964 C C . GLU A 1 120 ? 1.981 6.829 -8.315 1.00 88.88 120 GLU A C 1
ATOM 966 O O . GLU A 1 120 ? 2.597 6.818 -9.381 1.00 88.88 120 GLU A O 1
ATOM 971 N N . ALA A 1 121 ? 2.170 5.879 -7.396 1.00 91.81 121 ALA A N 1
ATOM 972 C CA . ALA A 1 121 ? 3.108 4.773 -7.560 1.00 91.81 121 ALA A CA 1
ATOM 973 C C . ALA A 1 121 ? 2.689 3.772 -8.658 1.00 91.81 121 ALA A C 1
ATOM 975 O O . ALA A 1 121 ? 3.534 3.149 -9.301 1.00 91.81 121 ALA A O 1
ATOM 976 N N . ALA A 1 122 ? 1.394 3.614 -8.910 1.00 90.69 122 ALA A N 1
ATOM 977 C CA . ALA A 1 122 ? 0.904 2.758 -9.978 1.00 90.69 122 ALA A CA 1
ATOM 978 C C . ALA A 1 122 ? 1.261 3.337 -11.359 1.00 90.69 122 ALA A C 1
ATOM 980 O O . ALA A 1 122 ? 1.886 2.652 -12.172 1.00 90.69 122 ALA A O 1
ATOM 981 N N . GLY A 1 123 ? 0.969 4.621 -11.596 1.00 87.31 123 GLY A N 1
ATOM 982 C CA . GLY A 1 123 ? 1.391 5.313 -12.822 1.00 87.31 123 GLY A CA 1
ATOM 983 C C . GLY A 1 123 ? 2.917 5.389 -12.950 1.00 87.31 123 GLY A C 1
ATOM 984 O O . GLY A 1 123 ? 3.482 5.189 -14.027 1.00 87.31 123 GLY A O 1
ATOM 985 N N . ALA A 1 124 ? 3.604 5.585 -11.823 1.00 89.12 124 ALA A N 1
ATOM 986 C CA . ALA A 1 124 ? 5.056 5.653 -11.741 1.00 89.12 124 ALA A CA 1
ATOM 987 C C . ALA A 1 124 ? 5.783 4.440 -12.337 1.00 89.12 124 ALA A C 1
ATOM 989 O O . ALA A 1 124 ? 6.867 4.595 -12.904 1.00 89.12 124 ALA A O 1
ATOM 990 N N . LEU A 1 125 ? 5.220 3.237 -12.212 1.00 92.12 125 LEU A N 1
ATOM 991 C CA . LEU A 1 125 ? 5.859 2.014 -12.696 1.00 92.12 125 LEU A CA 1
ATOM 992 C C . LEU A 1 125 ? 6.007 1.974 -14.214 1.00 92.12 125 LEU A C 1
ATOM 994 O O . LEU A 1 125 ? 7.060 1.566 -14.706 1.00 92.12 125 LEU A O 1
ATOM 998 N N . VAL A 1 126 ? 5.013 2.476 -14.945 1.00 91.38 126 VAL A N 1
ATOM 999 C CA . VAL A 1 126 ? 5.081 2.586 -16.408 1.00 91.38 126 VAL A CA 1
ATOM 1000 C C . VAL A 1 126 ? 6.176 3.572 -16.819 1.00 91.38 126 VAL A C 1
ATOM 1002 O O . VAL A 1 126 ? 6.998 3.271 -17.686 1.00 91.38 126 VAL A O 1
ATOM 1005 N N . TRP A 1 127 ? 6.268 4.714 -16.135 1.00 90.12 127 TRP A N 1
ATOM 1006 C CA . TRP A 1 127 ? 7.298 5.717 -16.412 1.00 90.12 127 TRP A CA 1
ATOM 1007 C C . TRP A 1 127 ? 8.709 5.251 -16.045 1.00 90.12 127 TRP A C 1
ATOM 1009 O O . TRP A 1 127 ? 9.665 5.556 -16.759 1.00 90.12 127 TRP A O 1
ATOM 1019 N N . MET A 1 128 ? 8.860 4.474 -14.970 1.00 91.81 128 MET A N 1
ATOM 1020 C CA . MET A 1 128 ? 10.138 3.845 -14.630 1.00 91.81 128 MET A CA 1
ATOM 1021 C C . MET A 1 128 ? 10.546 2.796 -15.666 1.00 91.81 128 MET A C 1
ATOM 1023 O O . MET A 1 128 ? 11.718 2.763 -16.032 1.00 91.81 128 MET A O 1
ATOM 1027 N N . ALA A 1 129 ? 9.610 1.994 -16.186 1.00 93.00 129 ALA A N 1
ATOM 1028 C CA . ALA A 1 129 ? 9.891 1.053 -17.272 1.00 93.00 129 ALA A CA 1
ATOM 1029 C C . ALA A 1 129 ? 10.345 1.784 -18.550 1.00 93.00 129 ALA A C 1
ATOM 1031 O O . ALA A 1 129 ? 11.350 1.413 -19.155 1.00 93.00 129 ALA A O 1
ATOM 1032 N N . ALA A 1 130 ? 9.675 2.884 -18.908 1.00 90.00 130 ALA A N 1
ATOM 1033 C CA . ALA A 1 130 ? 10.052 3.721 -20.047 1.00 90.00 130 ALA A CA 1
ATOM 1034 C C . ALA A 1 130 ? 11.453 4.337 -19.882 1.00 90.00 130 ALA A C 1
ATOM 1036 O O . ALA A 1 130 ? 12.280 4.282 -20.794 1.00 90.00 130 ALA A O 1
ATOM 1037 N N . LYS A 1 131 ? 11.751 4.875 -18.691 1.00 89.62 131 LYS A N 1
ATOM 1038 C CA . LYS A 1 131 ? 13.080 5.404 -18.348 1.00 89.62 131 LYS A CA 1
ATOM 1039 C C . LYS A 1 131 ? 14.150 4.310 -18.399 1.00 89.62 131 LYS A C 1
ATOM 1041 O O . LYS A 1 131 ? 15.252 4.564 -18.877 1.00 89.62 131 LYS A O 1
ATOM 1046 N N . ALA A 1 132 ? 13.831 3.102 -17.935 1.00 91.69 132 ALA A N 1
ATOM 1047 C CA . ALA A 1 132 ? 14.741 1.963 -17.959 1.00 91.69 132 ALA A CA 1
ATOM 1048 C C . ALA A 1 132 ? 15.086 1.550 -19.394 1.00 91.69 132 ALA A C 1
ATOM 1050 O O . ALA A 1 132 ? 16.259 1.396 -19.707 1.00 91.69 132 ALA A O 1
ATOM 1051 N N . ILE A 1 133 ? 14.102 1.484 -20.295 1.00 91.38 133 ILE A N 1
ATOM 1052 C CA . ILE A 1 133 ? 14.343 1.265 -21.729 1.00 91.38 133 ILE A CA 1
ATOM 1053 C C . ILE A 1 133 ? 15.313 2.317 -22.287 1.00 91.38 133 ILE A C 1
ATOM 1055 O O . ILE A 1 133 ? 16.330 1.963 -22.880 1.00 91.38 133 ILE A O 1
ATOM 1059 N N . GLN A 1 134 ? 15.044 3.605 -22.051 1.00 87.69 134 GLN A N 1
ATOM 1060 C CA . GLN A 1 134 ? 15.881 4.693 -22.569 1.00 87.69 134 GLN A CA 1
ATOM 1061 C C . GLN A 1 134 ? 17.323 4.655 -22.057 1.00 87.69 134 GLN A C 1
ATOM 1063 O O . GLN A 1 134 ? 18.247 4.951 -22.806 1.00 87.69 134 GLN A O 1
ATOM 1068 N N . LYS A 1 135 ? 17.513 4.339 -20.773 1.00 90.12 135 LYS A N 1
ATOM 1069 C CA . LYS A 1 135 ? 18.817 4.419 -20.100 1.00 90.12 135 LYS A CA 1
ATOM 1070 C C . LYS A 1 135 ? 19.589 3.100 -20.077 1.00 90.12 135 LYS A C 1
ATOM 1072 O O . LYS A 1 135 ? 20.751 3.110 -19.689 1.00 90.12 135 LYS A O 1
ATOM 1077 N N . ILE A 1 136 ? 18.952 1.984 -20.438 1.00 92.31 136 ILE A N 1
ATOM 1078 C CA . ILE A 1 136 ? 19.570 0.652 -20.421 1.00 92.31 136 ILE A CA 1
ATOM 1079 C C . ILE A 1 136 ? 19.619 0.066 -21.831 1.00 92.31 136 ILE A C 1
ATOM 1081 O O . ILE A 1 136 ? 20.706 -0.192 -22.327 1.00 92.31 136 ILE A O 1
ATOM 1085 N N . PHE A 1 137 ? 18.481 -0.116 -22.507 1.00 90.50 137 PHE A N 1
ATOM 1086 C CA . PHE A 1 137 ? 18.467 -0.773 -23.824 1.00 90.50 137 PHE A CA 1
ATOM 1087 C C . PHE A 1 137 ? 19.147 0.057 -24.914 1.00 90.50 137 PHE A C 1
ATOM 1089 O O . PHE A 1 137 ? 19.809 -0.506 -25.779 1.00 90.50 137 PHE A O 1
ATOM 1096 N N . PHE A 1 138 ? 19.001 1.381 -24.868 1.00 87.38 138 PHE A N 1
ATOM 1097 C CA . PHE A 1 138 ? 19.588 2.286 -25.862 1.00 87.38 138 PHE A CA 1
ATOM 1098 C C . PHE A 1 138 ? 20.926 2.901 -25.436 1.00 87.38 138 PHE A C 1
ATOM 1100 O O . PHE A 1 138 ? 21.476 3.736 -26.152 1.00 87.38 138 PHE A O 1
ATOM 1107 N N . GLU A 1 139 ? 21.464 2.495 -24.285 1.00 90.75 139 GLU A N 1
ATOM 1108 C CA . GLU A 1 139 ? 22.770 2.945 -23.814 1.00 90.75 139 GLU A CA 1
ATOM 1109 C C . GLU A 1 139 ? 23.844 1.928 -24.231 1.00 90.75 139 GLU A C 1
ATOM 1111 O O . GLU A 1 139 ? 23.811 0.797 -23.754 1.00 90.75 139 GLU A O 1
ATOM 1116 N N . PRO A 1 140 ? 24.803 2.280 -25.103 1.00 85.12 140 PRO A N 1
ATOM 1117 C CA . PRO A 1 140 ? 25.853 1.353 -25.532 1.00 85.12 140 PRO A CA 1
ATOM 1118 C C . PRO A 1 140 ? 26.910 1.059 -24.454 1.00 85.12 140 PRO A C 1
ATOM 1120 O O . PRO A 1 140 ? 27.621 0.061 -24.557 1.00 85.12 140 PRO A O 1
ATOM 1123 N N . ASP A 1 141 ? 27.056 1.916 -23.439 1.00 92.44 141 ASP A N 1
ATOM 1124 C CA . ASP A 1 141 ? 28.053 1.750 -22.379 1.00 92.44 141 ASP A CA 1
ATOM 1125 C C . ASP A 1 141 ? 27.501 0.945 -21.187 1.00 92.44 141 ASP A C 1
ATOM 1127 O O . ASP A 1 141 ? 26.668 1.422 -20.411 1.00 92.44 141 ASP A O 1
ATOM 1131 N N . ASN A 1 142 ? 28.032 -0.264 -20.986 1.00 91.25 142 ASN A N 1
ATOM 1132 C CA . ASN A 1 142 ? 27.658 -1.152 -19.880 1.00 91.25 142 ASN A CA 1
ATOM 1133 C C . ASN A 1 142 ? 27.807 -0.506 -18.489 1.00 91.25 142 ASN A C 1
ATOM 1135 O O . ASN A 1 142 ? 27.006 -0.791 -17.597 1.00 91.25 142 ASN A O 1
ATOM 1139 N N . ALA A 1 143 ? 28.804 0.360 -18.274 1.00 93.69 143 ALA A N 1
ATOM 1140 C CA . ALA A 1 143 ? 28.983 1.030 -16.987 1.00 93.69 143 ALA A CA 1
ATOM 1141 C C . ALA A 1 143 ? 27.846 2.028 -16.725 1.00 93.69 143 ALA A C 1
ATOM 1143 O O . ALA A 1 143 ? 27.329 2.112 -15.607 1.00 93.69 143 ALA A O 1
ATOM 1144 N N . LYS A 1 144 ? 27.392 2.732 -17.769 1.00 94.19 144 LYS A N 1
ATOM 1145 C CA . LYS A 1 144 ? 26.242 3.641 -17.685 1.00 94.19 144 LYS A CA 1
ATOM 1146 C C . LYS A 1 144 ? 24.924 2.888 -17.523 1.00 94.19 144 LYS A C 1
ATOM 1148 O O . LYS A 1 144 ? 24.091 3.323 -16.730 1.00 94.19 144 LYS A O 1
ATOM 1153 N N . GLN A 1 145 ? 24.760 1.733 -18.174 1.00 93.69 145 GLN A N 1
ATOM 1154 C CA . GLN A 1 145 ? 23.605 0.857 -17.938 1.00 93.69 145 GLN A CA 1
ATOM 1155 C C . GLN A 1 145 ? 23.529 0.413 -16.470 1.00 93.69 145 GLN A C 1
ATOM 1157 O O . GLN A 1 145 ? 22.469 0.484 -15.846 1.00 93.69 145 GLN A O 1
ATOM 1162 N N . GLN A 1 146 ? 24.660 -0.012 -15.894 1.00 93.88 146 GLN A N 1
ATOM 1163 C CA . GLN A 1 146 ? 24.730 -0.396 -14.483 1.00 93.88 146 GLN A CA 1
ATOM 1164 C C . GLN A 1 146 ? 24.424 0.785 -13.559 1.00 93.88 146 GLN A C 1
ATOM 1166 O O . GLN A 1 146 ? 23.657 0.630 -12.609 1.00 93.88 146 GLN A O 1
ATOM 1171 N N . GLN A 1 147 ? 24.963 1.973 -13.843 1.00 94.94 147 GLN A N 1
ATOM 1172 C CA . GLN A 1 147 ? 24.638 3.177 -13.078 1.00 94.94 147 GLN A CA 1
ATOM 1173 C C . GLN A 1 147 ? 23.132 3.477 -13.122 1.00 94.94 147 GLN A C 1
ATOM 1175 O O . GLN A 1 147 ? 22.519 3.689 -12.073 1.00 94.94 147 GLN A O 1
ATOM 1180 N N . ALA A 1 148 ? 22.515 3.430 -14.305 1.00 93.31 148 ALA A N 1
ATOM 1181 C CA . ALA A 1 148 ? 21.079 3.639 -14.463 1.00 93.31 148 ALA A CA 1
ATOM 1182 C C . ALA A 1 148 ? 20.253 2.599 -13.686 1.00 93.31 148 ALA A C 1
ATOM 1184 O O . ALA A 1 148 ? 19.281 2.955 -13.017 1.00 93.31 148 ALA A O 1
ATOM 1185 N N . ALA A 1 149 ? 20.660 1.327 -13.711 1.00 94.44 149 ALA A N 1
ATOM 1186 C CA . ALA A 1 149 ? 20.016 0.265 -12.944 1.00 94.44 149 ALA A CA 1
ATOM 1187 C C . ALA A 1 149 ? 20.101 0.512 -11.424 1.00 94.44 149 ALA A C 1
ATOM 1189 O O . ALA A 1 149 ? 19.110 0.340 -10.709 1.00 94.44 149 ALA A O 1
ATOM 1190 N N . GLN A 1 150 ? 21.249 0.980 -10.921 1.00 94.69 150 GLN A N 1
ATOM 1191 C CA . GLN A 1 150 ? 21.428 1.342 -9.509 1.00 94.69 150 GLN A CA 1
ATOM 1192 C C . GLN A 1 150 ? 20.562 2.542 -9.102 1.00 94.69 150 GLN A C 1
ATOM 1194 O O . GLN A 1 150 ? 19.944 2.531 -8.033 1.00 94.69 150 GLN A O 1
ATOM 1199 N N . GLU A 1 151 ? 20.483 3.570 -9.949 1.00 92.75 151 GLU A N 1
ATOM 1200 C CA . GLU A 1 151 ? 19.622 4.735 -9.721 1.00 92.75 151 GLU A CA 1
ATOM 1201 C C . GLU A 1 151 ? 18.144 4.333 -9.663 1.00 92.75 151 GLU A C 1
ATOM 1203 O O . GLU A 1 151 ? 17.448 4.689 -8.708 1.00 92.75 151 GLU A O 1
ATOM 1208 N N . LEU A 1 152 ? 17.685 3.511 -10.614 1.00 92.50 152 LEU A N 1
ATOM 1209 C CA . LEU A 1 152 ? 16.326 2.966 -10.619 1.00 92.50 152 LEU A CA 1
ATOM 1210 C C . LEU A 1 152 ? 16.049 2.131 -9.368 1.00 92.50 152 LEU A C 1
ATOM 1212 O O . LEU A 1 152 ? 15.021 2.325 -8.723 1.00 92.50 152 LEU A O 1
ATOM 1216 N N . LYS A 1 153 ? 16.975 1.259 -8.952 1.00 93.56 153 LYS A N 1
ATOM 1217 C CA . LYS A 1 153 ? 16.821 0.471 -7.718 1.00 93.56 153 LYS A CA 1
ATOM 1218 C C . LYS A 1 153 ? 16.706 1.354 -6.480 1.00 93.56 153 LYS A C 1
ATOM 1220 O O . LYS A 1 153 ? 15.885 1.084 -5.603 1.00 93.56 153 LYS A O 1
ATOM 1225 N N . LYS A 1 154 ? 17.498 2.426 -6.398 1.00 92.44 154 LYS A N 1
ATOM 1226 C CA . LYS A 1 154 ? 17.414 3.398 -5.300 1.00 92.44 154 LYS A CA 1
ATOM 1227 C C . LYS A 1 154 ? 16.041 4.067 -5.261 1.00 92.44 154 LYS A C 1
ATOM 1229 O O . LYS A 1 154 ? 15.462 4.213 -4.185 1.00 92.44 154 LYS A O 1
ATOM 1234 N N . ASP A 1 155 ? 15.526 4.454 -6.417 1.00 91.19 155 ASP A N 1
ATOM 1235 C CA . ASP A 1 155 ? 14.228 5.103 -6.568 1.00 91.19 155 ASP A CA 1
ATOM 1236 C C . ASP A 1 155 ? 13.058 4.157 -6.234 1.00 91.19 155 ASP A C 1
ATOM 1238 O O . ASP A 1 155 ? 12.199 4.511 -5.420 1.00 91.19 155 ASP A O 1
ATOM 1242 N N . ILE A 1 156 ? 13.102 2.910 -6.714 1.00 94.00 156 ILE A N 1
ATOM 1243 C CA . ILE A 1 156 ? 12.185 1.827 -6.318 1.00 94.00 156 ILE A CA 1
ATOM 1244 C C . ILE A 1 156 ? 12.236 1.617 -4.803 1.00 94.00 156 ILE A C 1
ATOM 1246 O O . ILE A 1 156 ? 11.194 1.533 -4.155 1.00 94.00 156 ILE A O 1
ATOM 1250 N N . GLY A 1 157 ? 13.429 1.583 -4.205 1.00 94.12 157 GLY A N 1
ATOM 1251 C CA . GLY A 1 157 ? 13.606 1.396 -2.765 1.00 94.12 157 GLY A CA 1
ATOM 1252 C C . GLY A 1 157 ? 13.004 2.526 -1.924 1.00 94.12 157 GLY A C 1
ATOM 1253 O O . GLY A 1 157 ? 12.398 2.261 -0.884 1.00 94.12 157 GLY A O 1
ATOM 1254 N N . LYS A 1 158 ? 13.118 3.786 -2.366 1.00 93.06 158 LYS A N 1
ATOM 1255 C CA . LYS A 1 158 ? 12.463 4.922 -1.693 1.00 93.06 158 LYS A CA 1
ATOM 1256 C C . LYS A 1 158 ? 10.942 4.795 -1.743 1.00 93.06 158 LYS A C 1
ATOM 1258 O O . LYS A 1 158 ? 10.295 4.940 -0.708 1.00 93.06 158 LYS A O 1
ATOM 1263 N N . MET A 1 159 ? 10.387 4.496 -2.919 1.00 93.69 159 MET A N 1
ATOM 1264 C CA . MET A 1 159 ? 8.943 4.333 -3.081 1.00 93.69 159 MET A CA 1
ATOM 1265 C C . MET A 1 159 ? 8.425 3.134 -2.277 1.00 93.69 159 MET A C 1
ATOM 1267 O O . MET A 1 159 ? 7.454 3.267 -1.545 1.00 93.69 159 MET A O 1
ATOM 1271 N N . THR A 1 160 ? 9.143 2.008 -2.288 1.00 95.38 160 THR A N 1
ATOM 1272 C CA . THR A 1 160 ? 8.823 0.814 -1.481 1.00 95.38 160 THR A CA 1
ATOM 1273 C C . THR A 1 160 ? 8.675 1.158 0.001 1.00 95.38 160 THR A C 1
ATOM 1275 O O . THR A 1 160 ? 7.716 0.737 0.645 1.00 95.38 160 THR A O 1
ATOM 1278 N N . LYS A 1 161 ? 9.597 1.960 0.552 1.00 94.56 161 LYS A N 1
ATOM 1279 C CA . LYS A 1 161 ? 9.517 2.406 1.950 1.00 94.56 161 LYS A CA 1
ATOM 1280 C C . LYS A 1 161 ? 8.289 3.280 2.201 1.00 94.56 161 LYS A C 1
ATOM 1282 O O . LYS A 1 161 ? 7.590 3.049 3.183 1.00 94.56 161 LYS A O 1
ATOM 1287 N N . ALA A 1 162 ? 8.021 4.252 1.328 1.00 93.56 162 ALA A N 1
ATOM 1288 C CA . ALA A 1 162 ? 6.863 5.136 1.462 1.00 93.56 162 ALA A CA 1
ATOM 1289 C C . ALA A 1 162 ? 5.540 4.352 1.416 1.00 93.56 162 ALA A C 1
ATOM 1291 O O . ALA A 1 162 ? 4.710 4.496 2.310 1.00 93.56 162 ALA A O 1
ATOM 1292 N N . LEU A 1 163 ? 5.391 3.451 0.441 1.00 95.38 163 LEU A N 1
ATOM 1293 C CA . LEU A 1 163 ? 4.210 2.599 0.301 1.00 95.38 163 LEU A CA 1
ATOM 1294 C C . LEU A 1 163 ? 4.037 1.649 1.489 1.00 95.38 163 LEU A C 1
ATOM 1296 O O . LEU A 1 163 ? 2.920 1.466 1.962 1.00 95.38 163 LEU A O 1
ATOM 1300 N N . GLY A 1 164 ? 5.125 1.065 2.002 1.00 94.69 164 GLY A N 1
ATOM 1301 C CA . GLY A 1 164 ? 5.071 0.177 3.166 1.00 94.69 164 GLY A CA 1
ATOM 1302 C C . GLY A 1 164 ? 4.601 0.889 4.438 1.00 94.69 164 GLY A C 1
ATOM 1303 O O . GLY A 1 164 ? 3.778 0.347 5.182 1.00 94.69 164 GLY A O 1
ATOM 1304 N N . VAL A 1 165 ? 5.077 2.118 4.666 1.00 93.06 165 VAL A N 1
ATOM 1305 C CA . VAL A 1 165 ? 4.633 2.959 5.790 1.00 93.06 165 VAL A CA 1
ATOM 1306 C C . VAL A 1 165 ? 3.157 3.320 5.639 1.00 93.06 165 VAL A C 1
ATOM 1308 O O . VAL A 1 165 ? 2.381 3.090 6.567 1.00 93.06 165 VAL A O 1
ATOM 1311 N N . GLU A 1 166 ? 2.748 3.814 4.469 1.00 94.00 166 GLU A N 1
ATOM 1312 C CA . GLU A 1 166 ? 1.358 4.215 4.235 1.00 94.00 166 GLU A CA 1
ATOM 1313 C C . GLU A 1 166 ? 0.394 3.024 4.320 1.00 94.00 166 GLU A C 1
ATOM 1315 O O . GLU A 1 166 ? -0.673 3.127 4.921 1.00 94.00 166 GLU A O 1
ATOM 1320 N N . LEU A 1 167 ? 0.772 1.862 3.778 1.00 95.12 167 LEU A N 1
ATOM 1321 C CA . LEU A 1 167 ? -0.067 0.665 3.817 1.00 95.12 167 LEU A CA 1
ATOM 1322 C C . LEU A 1 167 ? -0.273 0.190 5.256 1.00 95.12 167 LEU A C 1
ATOM 1324 O O . LEU A 1 167 ? -1.393 -0.146 5.638 1.00 95.12 167 LEU A O 1
ATOM 1328 N N . SER A 1 168 ? 0.789 0.211 6.063 1.00 91.88 168 SER A N 1
ATOM 1329 C CA . SER A 1 168 ? 0.709 -0.130 7.487 1.00 91.88 168 SER A CA 1
ATOM 1330 C C . SER A 1 168 ? -0.201 0.844 8.240 1.00 91.88 168 SER A C 1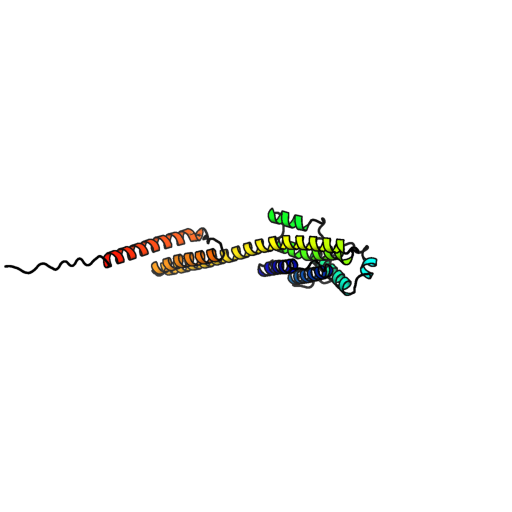
ATOM 1332 O O . SER A 1 168 ? -1.018 0.415 9.057 1.00 91.88 168 SER A O 1
ATOM 1334 N N . ARG A 1 169 ? -0.115 2.146 7.924 1.00 92.38 169 ARG A N 1
ATOM 1335 C CA . ARG A 1 169 ? -0.993 3.185 8.485 1.00 92.38 169 ARG A CA 1
ATOM 1336 C C . ARG A 1 169 ? -2.462 2.905 8.156 1.00 92.38 169 ARG A C 1
ATOM 1338 O O . ARG A 1 169 ? -3.285 2.866 9.067 1.00 92.38 169 ARG A O 1
ATOM 1345 N N . LEU A 1 170 ? -2.777 2.647 6.886 1.00 93.12 170 LEU A N 1
ATOM 1346 C CA . LEU A 1 170 ? -4.140 2.357 6.429 1.00 93.12 170 LEU A CA 1
ATOM 1347 C C . LEU A 1 170 ? -4.699 1.063 7.037 1.00 93.12 170 LEU A C 1
ATOM 1349 O O . LEU A 1 170 ? -5.849 1.019 7.462 1.00 93.12 170 LEU A O 1
ATOM 1353 N N . GLN A 1 171 ? -3.891 0.003 7.131 1.00 92.12 171 GLN A N 1
ATOM 1354 C CA . GLN A 1 171 ? -4.305 -1.241 7.789 1.00 92.12 171 GLN A CA 1
ATOM 1355 C C . GLN A 1 171 ? -4.625 -1.025 9.272 1.00 92.12 171 GLN A C 1
ATOM 1357 O O . GLN A 1 171 ? -5.563 -1.626 9.801 1.00 92.12 171 GLN A O 1
ATOM 1362 N N . LEU A 1 172 ? -3.856 -0.172 9.953 1.00 91.12 172 LEU A N 1
ATOM 1363 C CA . LEU A 1 172 ? -4.118 0.181 11.343 1.00 91.12 172 LEU A CA 1
ATOM 1364 C C . LEU A 1 172 ? -5.410 0.995 11.494 1.00 91.12 172 LEU A C 1
ATOM 1366 O O . LEU A 1 172 ? -6.150 0.776 12.456 1.00 91.12 172 LEU A O 1
ATOM 1370 N N . GLU A 1 173 ? -5.688 1.896 10.555 1.00 91.62 173 GLU A N 1
ATOM 1371 C CA . GLU A 1 173 ? -6.921 2.685 10.491 1.00 91.62 173 GLU A CA 1
ATOM 1372 C C . GLU A 1 173 ? -8.148 1.774 10.348 1.00 91.62 173 GLU A C 1
ATOM 1374 O O . GLU A 1 173 ? -9.005 1.780 11.230 1.00 91.62 173 GLU A O 1
ATOM 1379 N N . VAL A 1 174 ? -8.149 0.859 9.369 1.00 92.44 174 VAL A N 1
ATOM 1380 C CA . VAL A 1 174 ? -9.230 -0.131 9.182 1.00 92.44 174 VAL A CA 1
ATOM 1381 C C . VAL A 1 174 ? -9.440 -0.991 10.430 1.00 92.44 174 VAL A C 1
ATOM 1383 O O . VAL A 1 174 ? -10.568 -1.189 10.882 1.00 92.44 174 VAL A O 1
ATOM 1386 N N . LYS A 1 175 ? -8.359 -1.491 11.042 1.00 92.81 175 LYS A N 1
ATOM 1387 C CA . LYS A 1 175 ? -8.462 -2.241 12.305 1.00 92.81 175 LYS A CA 1
ATOM 1388 C C . LYS A 1 175 ? -9.060 -1.385 13.420 1.00 92.81 175 LYS A C 1
ATOM 1390 O O . LYS A 1 175 ? -9.769 -1.904 14.276 1.00 92.81 175 LYS A O 1
ATOM 1395 N N . THR A 1 176 ? -8.758 -0.092 13.457 1.00 93.00 176 THR A N 1
ATOM 1396 C CA . THR A 1 176 ? -9.278 0.826 14.476 1.00 93.00 176 THR A CA 1
ATOM 1397 C C . THR A 1 176 ? -10.771 1.067 14.289 1.00 93.00 176 THR A C 1
ATOM 1399 O O . THR A 1 176 ? -11.512 0.916 15.259 1.00 93.00 176 THR A O 1
ATOM 1402 N N . GLU A 1 177 ? -11.223 1.299 13.058 1.00 93.44 177 GLU A N 1
ATOM 1403 C CA . GLU A 1 177 ? -12.648 1.402 12.717 1.00 93.44 177 GLU A CA 1
ATOM 1404 C C . GLU A 1 177 ? -13.415 0.122 13.072 1.00 93.44 177 GLU A C 1
ATOM 1406 O O . GLU A 1 177 ? -14.470 0.176 13.702 1.00 93.44 177 GLU A O 1
ATOM 1411 N N . GLN A 1 178 ? -12.855 -1.055 12.769 1.00 94.12 178 GLN A N 1
ATOM 1412 C CA . GLN A 1 178 ? -13.449 -2.338 13.163 1.00 94.12 178 GLN A CA 1
ATOM 1413 C C . GLN A 1 178 ? -13.593 -2.463 14.684 1.00 94.12 178 GLN A C 1
ATOM 1415 O O . GLN A 1 178 ? -14.625 -2.918 15.180 1.00 94.12 178 GLN A O 1
ATOM 1420 N N . ARG A 1 179 ? -12.580 -2.035 15.452 1.00 95.88 179 ARG A N 1
ATOM 1421 C CA . ARG A 1 179 ? -12.668 -2.014 16.921 1.00 95.88 179 ARG A CA 1
ATOM 1422 C C . ARG A 1 179 ? -13.762 -1.054 17.397 1.00 95.88 179 ARG A C 1
ATOM 1424 O O . ARG A 1 179 ? -14.472 -1.392 18.343 1.00 95.88 179 ARG A O 1
ATOM 1431 N N . HIS A 1 180 ? -13.925 0.104 16.756 1.00 96.75 180 HIS A N 1
ATOM 1432 C CA . HIS A 1 180 ? -15.012 1.038 17.069 1.00 96.75 180 HIS A CA 1
ATOM 1433 C C . HIS A 1 180 ? -16.388 0.425 16.800 1.00 96.75 180 HIS A C 1
ATOM 1435 O O . HIS A 1 180 ? -17.246 0.499 17.680 1.00 96.75 180 HIS A O 1
ATOM 1441 N N . GLY A 1 181 ? -16.568 -0.261 15.667 1.00 96.94 181 GLY A N 1
ATOM 1442 C CA . GLY A 1 181 ? -17.797 -0.997 15.352 1.00 96.94 181 GLY A CA 1
ATOM 1443 C C . GLY A 1 181 ? -18.150 -2.034 16.423 1.00 96.94 181 GLY A C 1
ATOM 1444 O O . GLY A 1 181 ? -19.234 -1.987 16.999 1.00 96.94 181 GLY A O 1
ATOM 1445 N N . LEU A 1 182 ? -17.188 -2.885 16.802 1.00 97.44 182 LEU A N 1
ATOM 1446 C CA . LEU A 1 182 ? -17.379 -3.889 17.860 1.00 97.44 182 LEU A CA 1
ATOM 1447 C C . LEU A 1 182 ? -17.749 -3.269 19.217 1.00 97.44 182 LEU A C 1
ATOM 1449 O O . LEU A 1 182 ? -18.532 -3.841 19.978 1.00 97.44 182 LEU A O 1
ATOM 1453 N N . MET A 1 183 ? -17.181 -2.106 19.545 1.00 98.06 183 MET A N 1
ATOM 1454 C CA . MET A 1 183 ? -17.522 -1.390 20.774 1.00 98.06 183 MET A CA 1
ATOM 1455 C C . MET A 1 183 ? -18.947 -0.828 20.728 1.00 98.06 183 MET A C 1
ATOM 1457 O O . MET A 1 183 ? -19.671 -0.928 21.721 1.00 98.06 183 MET A O 1
ATOM 1461 N N . SER A 1 184 ? -19.350 -0.262 19.590 1.00 97.81 184 SER A N 1
ATOM 1462 C CA . SER A 1 184 ? -20.698 0.274 19.380 1.00 97.81 184 SER A CA 1
ATOM 1463 C C . SER A 1 184 ? -21.760 -0.824 19.497 1.00 97.81 184 SER A C 1
ATOM 1465 O O . SER A 1 184 ? -22.759 -0.659 20.209 1.00 97.81 184 SER A O 1
ATOM 1467 N N . ASP A 1 185 ? -21.493 -1.996 18.916 1.00 98.00 185 ASP A N 1
ATOM 1468 C CA . ASP A 1 185 ? -22.349 -3.178 19.036 1.00 98.00 185 ASP A CA 1
ATOM 1469 C C . ASP A 1 185 ? -22.466 -3.645 20.490 1.00 98.00 185 ASP A C 1
ATOM 1471 O O . ASP A 1 185 ? -23.565 -3.911 20.986 1.00 98.00 185 ASP A O 1
ATOM 1475 N N . ALA A 1 186 ? -21.346 -3.703 21.217 1.00 97.81 186 ALA A N 1
ATOM 1476 C CA . ALA A 1 186 ? -21.342 -4.085 22.625 1.00 97.81 186 ALA A CA 1
ATOM 1477 C C . ALA A 1 186 ? -22.142 -3.107 23.495 1.00 97.81 186 ALA A C 1
ATOM 1479 O O . ALA A 1 186 ? -22.905 -3.546 24.354 1.00 97.81 186 ALA A O 1
ATOM 1480 N N . ILE A 1 187 ? -22.020 -1.797 23.261 1.00 97.56 187 ILE A N 1
ATOM 1481 C CA . ILE A 1 187 ? -22.802 -0.776 23.974 1.00 97.56 187 ILE A CA 1
ATOM 1482 C C . ILE A 1 187 ? -24.290 -0.900 23.636 1.00 97.56 187 ILE A C 1
ATOM 1484 O O . ILE A 1 187 ? -25.134 -0.824 24.529 1.00 97.56 187 ILE A O 1
ATOM 1488 N N . SER A 1 188 ? -24.630 -1.116 22.367 1.00 97.38 188 SER A N 1
ATOM 1489 C CA . SER A 1 188 ? -26.020 -1.285 21.933 1.00 97.38 188 SER A CA 1
ATOM 1490 C C . SER A 1 188 ? -26.663 -2.526 22.553 1.00 97.38 188 SER A C 1
ATOM 1492 O O . SER A 1 188 ? -27.788 -2.460 23.048 1.00 97.38 188 SER A O 1
ATOM 1494 N N . ASN A 1 189 ? -25.933 -3.641 22.606 1.00 97.62 189 ASN A N 1
ATOM 1495 C CA . ASN A 1 189 ? -26.387 -4.863 23.266 1.00 97.62 189 ASN A CA 1
ATOM 1496 C C . ASN A 1 189 ? -26.474 -4.699 24.788 1.00 97.62 189 ASN A C 1
ATOM 1498 O O . ASN A 1 189 ? -27.445 -5.149 25.394 1.00 97.62 189 ASN A O 1
ATOM 1502 N N . ALA A 1 190 ? -25.522 -3.998 25.404 1.00 96.94 190 ALA A N 1
ATOM 1503 C CA . ALA A 1 190 ? -25.565 -3.686 26.828 1.00 96.94 190 ALA A CA 1
ATOM 1504 C C . ALA A 1 190 ? -26.818 -2.880 27.191 1.00 96.94 190 ALA A C 1
ATOM 1506 O O . ALA A 1 190 ? -27.506 -3.246 28.136 1.00 96.94 190 ALA A O 1
ATOM 1507 N N . LYS A 1 191 ? -27.202 -1.874 26.394 1.00 95.69 191 LYS A N 1
ATOM 1508 C CA . LYS A 1 191 ? -28.453 -1.124 26.610 1.00 95.69 191 LYS A CA 1
ATOM 1509 C C . LYS A 1 191 ? -29.697 -2.024 26.613 1.00 95.69 191 LYS A C 1
ATOM 1511 O O . LYS A 1 191 ? -30.596 -1.813 27.420 1.00 95.69 191 LYS A O 1
ATOM 1516 N N . ARG A 1 192 ? -29.756 -3.043 25.746 1.00 96.62 192 ARG A N 1
ATOM 1517 C CA . ARG A 1 192 ? -30.871 -4.016 25.729 1.00 96.62 192 ARG A CA 1
ATOM 1518 C C . ARG A 1 192 ? -30.894 -4.885 26.990 1.00 96.62 192 ARG A C 1
ATOM 1520 O O . ARG A 1 192 ? -31.964 -5.161 27.531 1.00 96.62 192 ARG A O 1
ATOM 1527 N N . LEU A 1 193 ? -29.719 -5.293 27.471 1.00 96.62 193 LEU A N 1
ATOM 1528 C CA . LEU A 1 193 ? -29.580 -6.027 28.732 1.00 96.62 193 LEU A CA 1
ATOM 1529 C C . LEU A 1 193 ? -30.024 -5.164 29.922 1.00 96.62 193 LEU A C 1
ATOM 1531 O O . LEU A 1 193 ? -30.788 -5.641 30.758 1.00 96.62 193 LEU A O 1
ATOM 1535 N N . GLU A 1 194 ? -29.633 -3.885 29.965 1.00 93.38 194 GLU A N 1
ATOM 1536 C CA . GLU A 1 194 ? -30.082 -2.932 30.994 1.00 93.38 194 GLU A CA 1
ATOM 1537 C C . GLU A 1 194 ? -31.612 -2.787 31.000 1.00 93.38 194 GLU A C 1
ATOM 1539 O O . GLU A 1 194 ? -32.232 -2.887 32.057 1.00 93.38 194 GLU A O 1
ATOM 1544 N N . GLN A 1 195 ? -32.237 -2.646 29.825 1.00 94.69 195 GLN A N 1
ATOM 1545 C CA . GLN A 1 195 ? -33.702 -2.594 29.682 1.00 94.69 195 GLN A CA 1
ATOM 1546 C C . GLN A 1 195 ? -34.402 -3.871 30.166 1.00 94.69 195 GLN A C 1
ATOM 1548 O O . GLN A 1 195 ? -35.549 -3.818 30.600 1.00 94.69 195 GLN A O 1
ATOM 1553 N N . SER A 1 196 ? -33.704 -5.007 30.126 1.00 95.31 196 SER A N 1
ATOM 1554 C CA . SER A 1 196 ? -34.191 -6.302 30.614 1.00 95.31 1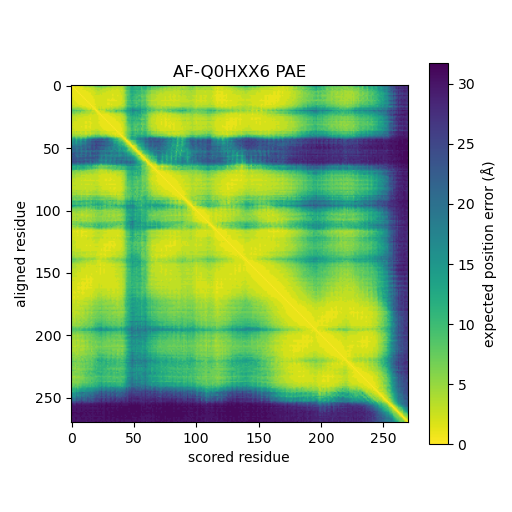96 SER A CA 1
ATOM 1555 C C . SER A 1 196 ? -33.866 -6.544 32.098 1.00 95.31 196 SER A C 1
ATOM 1557 O O . SER A 1 196 ? -34.064 -7.647 32.602 1.00 95.31 196 SER A O 1
ATOM 1559 N N . GLY A 1 197 ? -33.326 -5.542 32.805 1.00 94.31 197 GLY A N 1
ATOM 1560 C CA . GLY A 1 197 ? -32.933 -5.630 34.216 1.00 94.31 197 GLY A CA 1
ATOM 1561 C C . GLY A 1 197 ? -31.574 -6.298 34.472 1.00 94.31 197 GLY A C 1
ATOM 1562 O O . GLY A 1 197 ? -31.168 -6.444 35.624 1.00 94.31 197 GLY A O 1
ATOM 1563 N N . GLN A 1 198 ? -30.832 -6.672 33.428 1.00 95.69 198 GLN A N 1
ATOM 1564 C CA . GLN A 1 198 ? -29.548 -7.384 33.505 1.00 95.69 198 GLN A CA 1
ATOM 1565 C C . GLN A 1 198 ? -28.353 -6.414 33.522 1.00 95.69 198 GLN A C 1
ATOM 1567 O O . GLN A 1 198 ? -27.434 -6.479 32.702 1.00 95.69 198 GLN A O 1
ATOM 1572 N N . GLN A 1 199 ? -28.361 -5.470 34.470 1.00 94.12 199 GLN A N 1
ATOM 1573 C CA . GLN A 1 199 ? -27.355 -4.400 34.569 1.00 94.12 199 GLN A CA 1
ATOM 1574 C C . GLN A 1 199 ? -25.924 -4.937 34.760 1.00 94.12 199 GLN A C 1
ATOM 1576 O O . GLN A 1 199 ? -24.956 -4.362 34.259 1.00 94.12 199 GLN A O 1
ATOM 1581 N N . LYS A 1 200 ? -25.764 -6.040 35.502 1.00 94.06 200 LYS A N 1
ATOM 1582 C CA . LYS A 1 200 ? -24.450 -6.640 35.776 1.00 94.06 200 LYS A CA 1
ATOM 1583 C C . LYS A 1 200 ? -23.846 -7.243 34.514 1.00 94.06 200 LYS A C 1
ATOM 1585 O O . LYS A 1 200 ? -22.658 -7.073 34.255 1.00 94.06 200 LYS A O 1
ATOM 1590 N N . GLU A 1 201 ? -24.661 -7.934 33.734 1.00 96.19 201 GLU A N 1
ATOM 1591 C CA . GLU A 1 201 ? -24.285 -8.539 32.465 1.00 96.19 201 GLU A CA 1
ATOM 1592 C C . GLU A 1 201 ? -23.961 -7.456 31.427 1.00 96.19 201 GLU A C 1
ATOM 1594 O O . GLU A 1 201 ? -22.953 -7.570 30.728 1.00 96.19 201 GLU A O 1
ATOM 1599 N N . ALA A 1 202 ? -24.742 -6.371 31.392 1.00 96.62 202 ALA A N 1
ATOM 1600 C CA . ALA A 1 202 ? -24.499 -5.210 30.537 1.00 96.62 202 ALA A CA 1
ATOM 1601 C C . ALA A 1 202 ? -23.128 -4.563 30.798 1.00 96.62 202 ALA A C 1
ATOM 1603 O O . ALA A 1 202 ? -22.320 -4.390 29.882 1.00 96.62 202 ALA A O 1
ATOM 1604 N N . ASP A 1 203 ? -22.827 -4.260 32.063 1.00 96.06 203 ASP A N 1
ATOM 1605 C CA . ASP A 1 203 ? -21.550 -3.660 32.452 1.00 96.06 203 ASP A CA 1
ATOM 1606 C C . ASP A 1 203 ? -20.366 -4.588 32.132 1.00 96.06 203 ASP A C 1
AT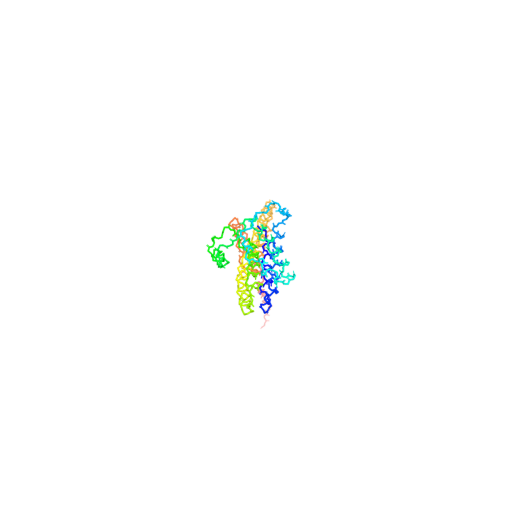OM 1608 O O . ASP A 1 203 ? -19.350 -4.147 31.589 1.00 96.06 203 ASP A O 1
ATOM 1612 N N . LYS A 1 204 ? -20.504 -5.892 32.414 1.00 96.06 204 LYS A N 1
ATOM 1613 C CA . LYS A 1 204 ? -19.486 -6.897 32.075 1.00 96.06 204 LYS A CA 1
ATOM 1614 C C . LYS A 1 204 ? -19.231 -6.974 30.576 1.00 96.06 204 LYS A C 1
ATOM 1616 O O . LYS A 1 204 ? -18.075 -7.109 30.168 1.00 96.06 204 LYS A O 1
ATOM 1621 N N . LEU A 1 205 ? -20.270 -6.884 29.746 1.00 97.56 205 LEU A N 1
ATOM 1622 C CA . LEU A 1 205 ? -20.129 -6.875 28.292 1.00 97.56 205 LEU A CA 1
ATOM 1623 C C . LEU A 1 205 ? -19.302 -5.669 27.828 1.00 97.56 205 LEU A C 1
ATOM 1625 O O . LEU A 1 205 ? -18.341 -5.847 27.078 1.00 97.56 205 LEU A O 1
ATOM 1629 N N . ILE A 1 206 ? -19.611 -4.467 28.324 1.00 97.75 206 ILE A N 1
ATOM 1630 C CA . ILE A 1 206 ? -18.881 -3.236 27.981 1.00 97.75 206 ILE A CA 1
ATOM 1631 C C . ILE A 1 206 ? -17.416 -3.330 28.427 1.00 97.75 206 ILE A C 1
ATOM 1633 O O . ILE A 1 206 ? -16.510 -3.126 27.617 1.00 97.75 206 ILE A O 1
ATOM 1637 N N . VAL A 1 207 ? -17.166 -3.673 29.695 1.00 96.94 207 VAL A N 1
ATOM 1638 C CA . VAL A 1 207 ? -15.806 -3.728 30.262 1.00 96.94 207 VAL A CA 1
ATOM 1639 C C . VAL A 1 207 ? -14.965 -4.809 29.583 1.00 96.94 207 VAL A C 1
ATOM 1641 O O . VAL A 1 207 ? -13.820 -4.558 29.204 1.00 96.94 207 VAL A O 1
ATOM 1644 N N . SER A 1 208 ? -15.522 -6.008 29.389 1.00 97.38 208 SER A N 1
ATOM 1645 C CA . SER A 1 208 ? -14.798 -7.105 28.740 1.00 97.38 208 SER A CA 1
ATOM 1646 C C . SER A 1 208 ? -14.494 -6.805 27.274 1.00 97.38 208 SER A C 1
ATOM 1648 O O . SER A 1 208 ? -13.385 -7.094 26.823 1.00 97.38 208 SER A O 1
ATOM 1650 N N . THR A 1 209 ? -15.422 -6.176 26.546 1.00 98.00 209 THR A N 1
ATOM 1651 C CA . THR A 1 209 ? -15.195 -5.751 25.160 1.00 98.00 209 THR A CA 1
ATOM 1652 C C . THR A 1 209 ? -14.092 -4.703 25.101 1.00 98.00 209 THR A C 1
ATOM 1654 O O . THR A 1 209 ? -13.106 -4.907 24.398 1.00 98.00 209 THR A O 1
ATOM 1657 N N . TYR A 1 210 ? -14.175 -3.643 25.910 1.00 97.62 210 TYR A N 1
ATOM 1658 C CA . TYR A 1 210 ? -13.135 -2.615 25.972 1.00 97.62 210 TYR A CA 1
ATOM 1659 C C . TYR A 1 210 ? -11.744 -3.204 26.265 1.00 97.62 210 TYR A C 1
ATOM 1661 O O . TYR A 1 210 ? -10.767 -2.866 25.590 1.00 97.62 210 TYR A O 1
ATOM 1669 N N . ASN A 1 211 ? -11.647 -4.128 27.225 1.00 97.00 211 ASN A N 1
ATOM 1670 C CA . ASN A 1 211 ? -10.385 -4.781 27.571 1.00 97.00 211 ASN A CA 1
ATOM 1671 C C . ASN A 1 211 ? -9.844 -5.641 26.418 1.00 97.00 211 ASN A C 1
ATOM 1673 O O . ASN A 1 211 ? -8.653 -5.566 26.113 1.00 97.00 211 ASN A O 1
ATOM 1677 N N . LYS A 1 212 ? -10.703 -6.412 25.737 1.00 97.50 212 LYS A N 1
ATOM 1678 C CA . LYS A 1 212 ? -10.319 -7.214 24.561 1.00 97.50 212 LYS A CA 1
ATOM 1679 C C . LYS A 1 212 ? -9.826 -6.338 23.410 1.00 97.50 212 LYS A C 1
ATOM 1681 O O . LYS A 1 212 ? -8.778 -6.628 22.835 1.00 97.50 212 LYS A O 1
ATOM 1686 N N . LEU A 1 213 ? -10.535 -5.252 23.100 1.00 97.12 213 LEU A N 1
ATOM 1687 C CA . LEU A 1 213 ? -10.150 -4.315 22.039 1.00 97.12 213 LEU A CA 1
ATOM 1688 C C . LEU A 1 213 ? -8.834 -3.602 22.371 1.00 97.12 213 LEU A C 1
ATOM 1690 O O . LEU A 1 213 ? -7.958 -3.492 21.515 1.00 97.12 213 LEU A O 1
ATOM 1694 N N . SER A 1 214 ? -8.646 -3.212 23.634 1.00 96.06 214 SER A N 1
ATOM 1695 C CA . SER A 1 214 ? -7.393 -2.625 24.123 1.00 96.06 214 SER A CA 1
ATOM 1696 C C . SER A 1 214 ? -6.213 -3.592 24.016 1.00 96.06 214 SER A C 1
ATOM 1698 O O . SER A 1 214 ? -5.124 -3.200 23.602 1.00 96.06 214 SER A O 1
ATOM 1700 N N . GLN A 1 215 ? -6.416 -4.869 24.351 1.00 95.44 215 GLN A N 1
ATOM 1701 C CA . GLN A 1 215 ? -5.395 -5.906 24.181 1.00 95.44 215 GLN A CA 1
ATOM 1702 C C . GLN A 1 215 ? -5.093 -6.181 22.704 1.00 95.44 215 GLN A C 1
ATOM 1704 O O . GLN A 1 215 ? -3.930 -6.349 22.347 1.00 95.44 215 GLN A O 1
ATOM 1709 N N . SER A 1 216 ? -6.114 -6.204 21.843 1.00 94.00 216 SER A N 1
ATOM 1710 C CA . SER A 1 216 ? -5.941 -6.345 20.394 1.00 94.00 216 SER A CA 1
ATOM 1711 C C . SER A 1 216 ? -5.117 -5.196 19.812 1.00 94.00 216 SER A C 1
ATOM 1713 O O . SER A 1 216 ? -4.162 -5.463 19.093 1.00 94.00 216 SER A O 1
ATOM 1715 N N . ALA A 1 217 ? -5.414 -3.945 20.173 1.00 92.56 217 ALA A N 1
ATOM 1716 C CA . ALA A 1 217 ? -4.635 -2.788 19.732 1.00 92.56 217 ALA A CA 1
ATOM 1717 C C . ALA A 1 217 ? -3.158 -2.884 20.144 1.00 92.56 217 ALA A C 1
ATOM 1719 O O . ALA A 1 217 ? -2.274 -2.687 19.315 1.00 92.56 217 ALA A O 1
ATOM 1720 N N . ARG A 1 218 ? -2.877 -3.310 21.383 1.00 93.00 218 ARG A N 1
ATOM 1721 C CA . ARG A 1 218 ? -1.494 -3.498 21.857 1.00 93.00 218 ARG A CA 1
ATOM 1722 C C . ARG A 1 218 ? -0.703 -4.518 21.036 1.00 93.00 218 ARG A C 1
ATOM 1724 O O . ARG A 1 218 ? 0.495 -4.331 20.861 1.00 93.00 218 ARG A O 1
ATOM 1731 N N . LYS A 1 219 ? -1.347 -5.578 20.528 1.00 92.06 219 LYS A N 1
ATOM 1732 C CA . LYS A 1 219 ? -0.694 -6.562 19.641 1.00 92.06 219 LYS A CA 1
ATOM 1733 C C . LYS A 1 219 ? -0.285 -5.957 18.298 1.00 92.06 219 LYS A C 1
ATOM 1735 O O . LYS A 1 219 ? 0.686 -6.409 17.709 1.00 92.06 219 LYS A O 1
ATOM 1740 N N . ASP A 1 220 ? -1.001 -4.931 17.853 1.00 87.75 220 ASP A N 1
ATOM 1741 C CA . ASP A 1 220 ? -0.690 -4.153 16.654 1.00 87.75 220 ASP A CA 1
ATOM 1742 C C . ASP A 1 220 ? 0.199 -2.930 16.970 1.00 87.75 220 ASP A C 1
ATOM 1744 O O . ASP A 1 220 ? 0.252 -1.988 16.182 1.00 87.75 220 ASP A O 1
ATOM 1748 N N . TYR A 1 221 ? 0.871 -2.917 18.132 1.00 87.00 221 TYR A N 1
ATOM 1749 C CA . TYR A 1 221 ? 1.702 -1.810 18.627 1.00 87.00 221 TYR A CA 1
ATOM 1750 C C . TYR A 1 221 ? 0.972 -0.459 18.701 1.00 87.00 221 TYR A C 1
ATOM 1752 O O . TYR A 1 221 ? 1.593 0.600 18.619 1.00 87.00 221 TYR A O 1
ATOM 1760 N N . SER A 1 222 ? -0.349 -0.482 18.891 1.00 89.75 222 SER A N 1
ATOM 1761 C CA . SER A 1 222 ? -1.177 0.713 19.020 1.00 89.75 222 SER A CA 1
ATOM 1762 C C . SER A 1 222 ? -1.928 0.760 20.350 1.00 89.75 222 SER A C 1
ATOM 1764 O O . SER A 1 222 ? -1.996 -0.211 21.111 1.00 89.75 222 SER A O 1
ATOM 1766 N N . GLN A 1 223 ? -2.505 1.922 20.654 1.00 92.25 223 GLN A N 1
ATOM 1767 C CA . GLN A 1 223 ? -3.402 2.093 21.788 1.00 92.25 223 GLN A CA 1
ATOM 1768 C C . GLN A 1 223 ? -4.834 2.230 21.282 1.00 92.25 223 GLN A C 1
ATOM 1770 O O . GLN A 1 223 ? -5.124 3.083 20.446 1.00 92.25 223 GLN A O 1
ATOM 1775 N N . TYR A 1 224 ? -5.742 1.411 21.815 1.00 94.25 224 TYR A N 1
ATOM 1776 C CA . TYR A 1 224 ? -7.160 1.592 21.538 1.00 94.25 224 TYR A CA 1
ATOM 1777 C C . TYR A 1 224 ? -7.653 2.865 22.225 1.00 94.25 224 TYR A C 1
ATOM 1779 O O . TYR A 1 224 ? -7.597 2.974 23.451 1.00 94.25 224 TYR A O 1
ATOM 1787 N N . GLN A 1 225 ? -8.142 3.806 21.426 1.00 93.88 225 GLN A N 1
ATOM 1788 C CA . GLN A 1 225 ? -8.843 4.992 21.894 1.00 93.88 225 GLN A CA 1
ATOM 1789 C C . GLN A 1 225 ? -10.313 4.857 21.482 1.00 93.88 225 GLN A C 1
ATOM 1791 O O . GLN A 1 225 ? -10.598 4.772 20.282 1.00 93.88 225 GLN A O 1
ATOM 1796 N N . PRO A 1 226 ? -11.251 4.765 22.441 1.00 92.81 226 PRO A N 1
ATOM 1797 C CA . PRO A 1 226 ? -12.671 4.755 22.122 1.00 92.81 226 PRO A CA 1
ATOM 1798 C C . PRO A 1 226 ? -13.101 6.057 21.440 1.00 92.81 226 PRO A C 1
ATOM 1800 O O . PRO A 1 226 ? -12.516 7.114 21.670 1.00 92.81 226 PRO A O 1
ATOM 1803 N N . GLN A 1 227 ? -14.160 5.988 20.636 1.00 94.00 227 GLN A N 1
ATOM 1804 C CA . GLN A 1 227 ? -14.809 7.191 20.121 1.00 94.00 227 GLN A CA 1
ATOM 1805 C C . GLN A 1 227 ? -15.433 8.011 21.267 1.00 94.00 227 GLN A C 1
ATOM 1807 O O . GLN A 1 227 ? -15.836 7.426 22.285 1.00 94.00 227 GLN A O 1
ATOM 1812 N N . PRO A 1 228 ? -15.544 9.345 21.120 1.00 95.69 228 PRO A N 1
ATOM 1813 C CA . PRO A 1 228 ? -16.112 10.227 22.140 1.00 95.69 228 PRO A CA 1
ATOM 1814 C C . PRO A 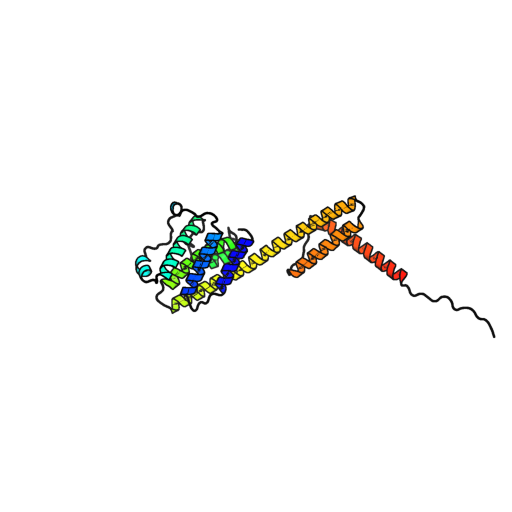1 228 ? -17.464 9.760 22.697 1.00 95.69 228 PRO A C 1
ATOM 1816 O O . PRO A 1 228 ? -17.674 9.784 23.912 1.00 95.69 228 PRO A O 1
ATOM 1819 N N . GLU A 1 229 ? -18.351 9.261 21.836 1.00 94.50 229 GLU A N 1
ATOM 1820 C CA . GLU A 1 229 ? -19.670 8.730 22.192 1.00 94.50 229 GLU A CA 1
ATOM 1821 C C . GLU A 1 229 ? -19.615 7.488 23.098 1.00 94.50 229 GLU A C 1
ATOM 1823 O O . GLU A 1 229 ? -20.533 7.248 23.889 1.00 94.50 229 GLU A O 1
ATOM 1828 N N . HIS A 1 230 ? -18.532 6.710 23.044 1.00 95.75 230 HIS A N 1
ATOM 1829 C CA . HIS A 1 230 ? -18.367 5.490 23.833 1.00 95.75 230 HIS A CA 1
ATOM 1830 C C . HIS A 1 230 ? -17.839 5.768 25.248 1.00 95.75 230 HIS A C 1
ATOM 1832 O O . HIS A 1 230 ? -18.084 4.973 26.160 1.00 95.75 230 HIS A O 1
ATOM 1838 N N . HIS A 1 231 ? -17.142 6.892 25.463 1.00 93.19 231 HIS A N 1
ATOM 1839 C CA . HIS A 1 231 ? -16.435 7.178 26.717 1.00 93.19 231 HIS A CA 1
ATOM 1840 C C . HIS A 1 231 ? -17.331 7.117 27.951 1.00 93.19 231 HIS A C 1
ATOM 1842 O O . HIS A 1 231 ? -16.968 6.486 28.943 1.00 93.19 231 HIS A O 1
ATOM 1848 N N . LYS A 1 232 ? -18.518 7.732 27.895 1.00 95.69 232 LYS A N 1
ATOM 1849 C CA . LYS A 1 232 ? -19.440 7.766 29.038 1.00 95.69 232 LYS A CA 1
ATOM 1850 C C . LYS A 1 232 ? -19.890 6.361 29.441 1.00 95.69 232 LYS A C 1
ATOM 1852 O O . LYS A 1 232 ? -19.845 6.028 30.623 1.00 95.69 232 LYS A O 1
ATOM 1857 N N . ALA A 1 233 ? -20.289 5.540 28.469 1.00 94.25 233 ALA A N 1
ATOM 1858 C CA . ALA A 1 233 ? -20.752 4.176 28.719 1.00 94.25 233 ALA A CA 1
ATOM 1859 C C . ALA A 1 233 ? -19.629 3.299 29.296 1.00 94.25 233 ALA A C 1
ATOM 1861 O O . ALA A 1 233 ? -19.839 2.596 30.283 1.00 94.25 233 ALA A O 1
ATOM 1862 N N . ILE A 1 234 ? -18.419 3.402 28.734 1.00 96.12 234 ILE A N 1
ATOM 1863 C CA . ILE A 1 234 ? -17.239 2.672 29.215 1.00 96.12 234 ILE A CA 1
ATOM 1864 C C . ILE A 1 234 ? -16.892 3.083 30.648 1.00 96.12 234 ILE A C 1
ATOM 1866 O O . ILE A 1 234 ? -16.767 2.218 31.513 1.00 96.12 234 ILE A O 1
ATOM 1870 N N . ALA A 1 235 ? -16.773 4.386 30.916 1.00 95.00 235 ALA A N 1
ATOM 1871 C CA . ALA A 1 235 ? -16.389 4.896 32.229 1.00 95.00 235 ALA A CA 1
ATOM 1872 C C . ALA A 1 235 ? -17.400 4.500 33.316 1.00 95.00 235 ALA A C 1
ATOM 1874 O O . ALA A 1 235 ? -17.010 4.077 34.404 1.00 95.00 235 ALA A O 1
ATOM 1875 N N . GLN A 1 236 ? -18.701 4.579 33.015 1.00 95.38 236 GLN A N 1
ATOM 1876 C CA . GLN A 1 236 ? -19.755 4.172 33.945 1.00 95.38 236 GLN A CA 1
ATOM 1877 C C . GLN A 1 236 ? -19.725 2.667 34.232 1.00 95.38 236 GLN A C 1
ATOM 1879 O O . GLN A 1 236 ? -19.767 2.271 35.398 1.00 95.38 236 GLN A O 1
ATOM 1884 N N . ALA A 1 237 ? -19.602 1.831 33.196 1.00 93.94 237 ALA A N 1
ATOM 1885 C CA . ALA A 1 237 ? -19.512 0.383 33.359 1.00 93.94 237 ALA A CA 1
ATOM 1886 C C . ALA A 1 237 ? -18.259 -0.027 34.153 1.00 93.94 237 ALA A C 1
ATOM 1888 O O . ALA A 1 237 ? -18.348 -0.845 35.068 1.00 93.94 237 ALA A O 1
ATOM 1889 N N . GLN A 1 238 ? -17.104 0.588 33.872 1.00 94.62 238 GLN A N 1
ATOM 1890 C CA . GLN A 1 238 ? -15.861 0.361 34.618 1.00 94.62 238 GLN A CA 1
ATOM 1891 C C . GLN A 1 238 ? -15.981 0.775 36.087 1.00 94.62 238 GLN A C 1
ATOM 1893 O O . GLN A 1 238 ? -15.540 0.033 36.963 1.00 94.62 238 GLN A O 1
ATOM 1898 N N . ALA A 1 239 ? -16.591 1.929 36.375 1.00 93.75 239 ALA A N 1
ATOM 1899 C CA . ALA A 1 239 ? -16.801 2.388 37.745 1.00 93.75 239 ALA A CA 1
ATOM 1900 C C . ALA A 1 239 ? -17.694 1.416 38.533 1.00 93.75 239 ALA A C 1
ATOM 1902 O O . ALA A 1 239 ? -17.338 1.017 39.643 1.00 93.75 239 ALA A O 1
ATOM 1903 N N . ARG A 1 240 ? -18.816 0.977 37.944 1.00 92.25 240 ARG A N 1
ATOM 1904 C CA . ARG A 1 240 ? -19.725 0.001 38.569 1.00 92.25 240 ARG A CA 1
ATOM 1905 C C . ARG A 1 240 ? -19.062 -1.359 38.776 1.00 92.25 240 ARG A C 1
ATOM 1907 O O . ARG A 1 240 ? -19.212 -1.949 39.845 1.00 92.25 240 ARG A O 1
ATOM 1914 N N . GLU A 1 241 ? -18.293 -1.842 37.801 1.00 89.19 241 GLU A N 1
ATOM 1915 C CA . GLU A 1 241 ? -17.590 -3.123 37.924 1.00 89.19 241 GLU A CA 1
ATOM 1916 C C . GLU A 1 241 ? -16.467 -3.068 38.965 1.00 89.19 241 GLU A C 1
ATOM 1918 O O . GLU A 1 241 ? -16.303 -4.012 39.736 1.00 89.19 241 GLU A O 1
ATOM 1923 N N . LYS A 1 242 ? -15.760 -1.936 39.079 1.00 89.88 242 LYS A N 1
ATOM 1924 C CA . LYS A 1 242 ? -14.762 -1.720 40.134 1.00 89.88 242 LYS A CA 1
ATOM 1925 C C . LYS A 1 242 ? -15.391 -1.775 41.527 1.00 89.88 242 LYS A C 1
ATOM 1927 O O . LYS A 1 242 ? -14.872 -2.473 42.392 1.00 89.88 242 LYS A O 1
ATOM 1932 N N . VAL A 1 243 ? -16.526 -1.099 41.733 1.00 88.81 243 VAL A N 1
ATOM 1933 C CA . VAL A 1 243 ? -17.265 -1.152 43.009 1.00 88.81 243 VAL A CA 1
ATOM 1934 C C . VAL A 1 243 ? -17.689 -2.586 43.337 1.00 88.81 243 VAL A C 1
ATOM 1936 O O . VAL A 1 243 ? -17.525 -3.025 44.475 1.00 88.81 243 VAL A O 1
ATOM 1939 N N . ARG A 1 244 ? -18.176 -3.347 42.346 1.00 85.06 244 ARG A N 1
ATOM 1940 C CA . ARG A 1 244 ? -18.537 -4.761 42.539 1.00 85.06 244 ARG A CA 1
ATOM 1941 C C . ARG A 1 244 ? -17.336 -5.628 42.912 1.00 85.06 244 ARG A C 1
ATOM 1943 O O . ARG A 1 244 ? -17.458 -6.442 43.823 1.00 85.06 244 ARG A O 1
ATOM 1950 N N . HIS A 1 245 ? -16.189 -5.448 42.260 1.00 80.88 245 HIS A N 1
ATOM 1951 C CA . HIS A 1 245 ? -14.970 -6.181 42.605 1.00 80.88 245 HIS A CA 1
ATOM 1952 C C . HIS A 1 245 ? -14.489 -5.872 44.025 1.00 80.88 245 HIS A C 1
ATOM 1954 O O . HIS A 1 245 ? -14.254 -6.805 44.788 1.00 80.88 245 HIS A O 1
ATOM 1960 N N . SER A 1 246 ? -14.441 -4.597 44.419 1.00 81.62 246 SER A N 1
ATOM 1961 C CA . SER A 1 246 ? -14.046 -4.214 45.781 1.00 81.62 246 SER A CA 1
ATOM 1962 C C . SER A 1 246 ? -15.016 -4.738 46.847 1.00 81.62 246 SER A C 1
ATOM 1964 O O . SER A 1 246 ? -14.589 -5.129 47.930 1.00 81.62 246 SER A O 1
ATOM 1966 N N . ALA A 1 247 ? -16.318 -4.806 46.550 1.00 75.62 247 ALA A N 1
ATOM 1967 C CA . ALA A 1 247 ? -17.295 -5.408 47.456 1.00 75.62 247 ALA A CA 1
ATOM 1968 C C . ALA A 1 247 ? -17.058 -6.919 47.648 1.00 75.62 247 ALA A C 1
ATOM 1970 O O . ALA A 1 247 ? -17.124 -7.402 48.776 1.00 75.62 247 ALA A O 1
ATOM 1971 N N . ILE A 1 248 ? -16.730 -7.649 46.575 1.00 76.56 248 ILE A N 1
ATOM 1972 C CA . ILE A 1 248 ? -16.402 -9.085 46.634 1.00 76.56 248 ILE A CA 1
ATOM 1973 C C . ILE A 1 248 ? -15.103 -9.318 47.417 1.00 76.56 248 ILE A C 1
ATOM 1975 O O . ILE A 1 248 ? -15.042 -10.223 48.246 1.00 76.56 248 ILE A O 1
ATOM 1979 N N . GLU A 1 249 ? -14.072 -8.501 47.195 1.00 70.19 249 GLU A N 1
ATOM 1980 C CA . GLU A 1 249 ? -12.803 -8.591 47.929 1.00 70.19 249 GLU A CA 1
ATOM 1981 C C . GLU A 1 249 ? -12.998 -8.356 49.431 1.00 70.19 249 GLU A C 1
ATOM 1983 O O . GLU A 1 249 ? -12.534 -9.160 50.239 1.00 70.19 249 GLU A O 1
ATOM 1988 N N . ASN A 1 250 ? -13.759 -7.326 49.809 1.00 69.94 250 ASN A N 1
ATOM 1989 C CA . ASN A 1 250 ? -14.082 -7.049 51.210 1.00 69.94 250 ASN A CA 1
ATOM 1990 C C . ASN A 1 250 ? -14.907 -8.180 51.846 1.00 69.94 250 ASN A C 1
ATOM 1992 O O . ASN A 1 250 ? -14.675 -8.547 52.997 1.00 69.94 250 ASN A O 1
ATOM 1996 N N . GLN A 1 251 ? -15.837 -8.781 51.098 1.00 64.50 251 GLN A N 1
ATOM 1997 C CA . GLN A 1 251 ? -16.641 -9.906 51.577 1.00 64.50 251 GLN A CA 1
ATOM 1998 C C . GLN A 1 251 ? -15.801 -11.184 51.753 1.00 64.50 251 GLN A C 1
ATOM 2000 O O . GLN A 1 251 ? -15.978 -11.912 52.733 1.00 64.50 251 GLN A O 1
ATOM 2005 N N . ASN A 1 252 ? -14.835 -11.426 50.864 1.00 65.19 252 ASN A N 1
ATOM 2006 C CA . ASN A 1 252 ? -13.889 -12.538 50.973 1.00 65.19 252 ASN A CA 1
ATOM 2007 C C . ASN A 1 252 ? -12.885 -12.343 52.122 1.00 65.19 252 ASN A C 1
ATOM 2009 O O . ASN A 1 252 ? -12.536 -13.314 52.788 1.00 65.19 252 ASN A O 1
ATOM 2013 N N . GLN A 1 253 ? -12.456 -11.107 52.403 1.00 60.00 253 GLN A N 1
ATOM 2014 C CA . GLN A 1 253 ? -11.607 -10.798 53.562 1.00 60.00 253 GLN A CA 1
ATOM 2015 C C . GLN A 1 253 ? -12.356 -10.963 54.892 1.00 60.00 253 GLN A C 1
ATOM 2017 O O . GLN A 1 253 ? -11.798 -11.511 55.840 1.00 60.00 253 GLN A O 1
ATOM 2022 N N . LEU A 1 254 ? -13.633 -10.571 54.955 1.00 58.94 254 LEU A N 1
ATOM 2023 C CA . LEU A 1 254 ? -14.488 -10.791 56.129 1.00 58.94 254 LEU A CA 1
ATOM 2024 C C . LEU A 1 254 ? -14.811 -12.278 56.355 1.00 58.94 254 LEU A C 1
ATOM 2026 O O . LEU A 1 254 ? -14.961 -12.702 57.498 1.00 58.94 254 LEU A O 1
ATOM 2030 N N . SER A 1 255 ? -14.877 -13.078 55.286 1.00 58.34 255 SER A N 1
ATOM 2031 C CA . SER A 1 255 ? -15.166 -14.520 55.360 1.00 58.34 255 SER A CA 1
ATOM 2032 C C . SER A 1 255 ? -13.934 -15.385 55.672 1.00 58.34 255 SER A C 1
ATOM 2034 O O . SER A 1 255 ? -14.092 -16.507 56.145 1.00 58.34 255 SER A O 1
ATOM 2036 N N . ASN A 1 256 ? -12.718 -14.864 55.455 1.00 52.41 256 ASN A N 1
ATOM 2037 C CA . ASN A 1 256 ? -11.438 -15.536 55.738 1.00 52.41 256 ASN A CA 1
ATOM 2038 C C . ASN A 1 256 ? -10.669 -14.926 56.928 1.00 52.41 256 ASN A C 1
ATOM 2040 O O . ASN A 1 256 ? -9.468 -15.159 57.075 1.00 52.41 256 ASN A O 1
ATOM 2044 N N . GLY A 1 257 ? -11.336 -14.152 57.791 1.00 46.06 257 GLY A N 1
ATOM 2045 C CA . GLY A 1 257 ? -10.742 -13.693 59.048 1.00 46.06 257 GLY A CA 1
ATOM 2046 C C . GLY A 1 257 ? -10.302 -14.882 59.922 1.00 46.06 257 GLY A C 1
ATOM 2047 O O . GLY A 1 257 ? -10.976 -15.917 59.919 1.00 46.06 257 GLY A O 1
ATOM 2048 N N . PRO A 1 258 ? -9.180 -14.780 60.662 1.00 45.56 258 PRO A N 1
ATOM 2049 C CA . PRO A 1 258 ? -8.666 -15.887 61.458 1.00 45.56 258 PRO A CA 1
ATOM 2050 C C . PRO A 1 258 ? -9.740 -16.326 62.455 1.00 45.56 258 PRO A C 1
ATOM 2052 O O . PRO A 1 258 ? -10.242 -15.509 63.229 1.00 45.56 258 PRO A O 1
ATOM 2055 N N . LYS A 1 259 ? -10.097 -17.617 62.442 1.00 51.12 259 LYS A N 1
ATOM 2056 C CA . LYS A 1 259 ? -10.869 -18.235 63.525 1.00 51.12 259 LYS A CA 1
ATOM 2057 C C . LYS A 1 259 ? -10.062 -18.053 64.807 1.00 51.12 259 LYS A C 1
ATOM 2059 O O . LYS A 1 259 ? -9.115 -18.788 65.061 1.00 51.12 259 LYS A O 1
ATOM 2064 N N . ILE A 1 260 ? -10.404 -17.037 65.589 1.00 52.34 260 ILE A N 1
ATOM 2065 C CA . ILE A 1 260 ? -9.940 -16.923 66.964 1.00 52.34 260 ILE A CA 1
ATOM 2066 C C . ILE A 1 260 ? -10.616 -18.080 67.702 1.00 52.34 260 ILE A C 1
ATOM 2068 O O . ILE A 1 260 ? -11.822 -18.028 67.944 1.00 52.34 260 ILE A O 1
ATOM 2072 N N . ASP A 1 261 ? -9.847 -19.131 68.002 1.00 49.25 261 ASP A N 1
ATOM 2073 C CA . ASP A 1 261 ? -10.230 -20.222 68.902 1.00 49.25 261 ASP A CA 1
ATOM 2074 C C . ASP A 1 261 ? -10.527 -19.625 70.279 1.00 49.25 261 ASP A C 1
ATOM 2076 O O . ASP A 1 261 ? -9.658 -19.443 71.133 1.00 49.25 261 ASP A O 1
ATOM 2080 N N . ARG A 1 262 ? -11.788 -19.253 70.473 1.00 51.25 262 ARG A N 1
ATOM 2081 C CA . ARG A 1 262 ? -12.306 -18.665 71.703 1.00 51.25 262 ARG A CA 1
ATOM 2082 C C . ARG A 1 262 ? -12.998 -19.738 72.536 1.00 51.25 262 ARG A C 1
ATOM 2084 O O . ARG A 1 262 ? -14.097 -19.514 73.005 1.00 51.25 262 ARG A O 1
ATOM 2091 N N . ASP A 1 263 ? -12.363 -20.897 72.700 1.00 52.06 263 ASP A N 1
ATOM 2092 C CA . ASP A 1 263 ? -12.870 -21.956 73.579 1.00 52.06 263 ASP A CA 1
ATOM 2093 C C . ASP A 1 263 ? -11.738 -22.823 74.144 1.00 52.06 263 ASP A C 1
ATOM 2095 O O . ASP A 1 263 ? -11.578 -23.996 73.821 1.00 52.06 263 ASP A O 1
ATOM 2099 N N . LYS A 1 264 ? -10.943 -22.242 75.048 1.00 49.41 264 LYS A N 1
ATOM 2100 C CA . LYS A 1 264 ? -10.263 -23.004 76.108 1.00 49.41 264 LYS A CA 1
ATOM 2101 C C . LYS A 1 264 ? -10.264 -22.208 77.402 1.00 49.41 264 LYS A C 1
ATOM 2103 O O . LYS A 1 264 ? -9.263 -21.627 77.801 1.00 49.41 264 LYS A O 1
ATOM 2108 N N . ASN A 1 265 ? -11.406 -22.214 78.075 1.00 55.62 265 ASN A N 1
ATOM 2109 C CA . ASN A 1 265 ? -11.439 -22.033 79.518 1.00 55.62 265 ASN A CA 1
ATOM 2110 C C . ASN A 1 265 ? -12.440 -23.032 80.100 1.00 55.62 265 ASN A C 1
ATOM 2112 O O . ASN A 1 265 ? -13.642 -22.802 80.006 1.00 55.62 265 ASN A O 1
ATOM 2116 N N . LYS A 1 266 ? -11.942 -24.147 80.659 1.00 50.47 266 LYS A N 1
ATOM 2117 C CA . LYS A 1 266 ? -12.597 -24.938 81.723 1.00 50.47 266 LYS A CA 1
ATOM 2118 C C . LYS A 1 266 ? -11.747 -26.145 82.144 1.00 50.47 266 LYS A C 1
ATOM 2120 O O . LYS A 1 266 ? -11.742 -27.152 81.451 1.00 50.47 266 LYS A O 1
ATOM 2125 N N . SER A 1 267 ? -11.106 -26.022 83.309 1.00 42.75 267 SER A N 1
ATOM 2126 C CA . SER A 1 267 ? -10.885 -27.070 84.335 1.00 42.75 267 SER A CA 1
ATOM 2127 C C . SER A 1 267 ? -9.890 -26.499 85.360 1.00 42.75 267 SER A C 1
ATOM 2129 O O . SER A 1 267 ? -8.711 -26.373 85.054 1.00 42.75 267 SER A O 1
ATOM 2131 N N . ILE A 1 268 ? -10.337 -25.825 86.425 1.00 46.47 268 ILE A N 1
ATOM 2132 C CA . ILE A 1 268 ? -10.733 -26.376 87.741 1.00 46.47 268 ILE A CA 1
ATOM 2133 C C . ILE A 1 268 ? -9.612 -27.200 88.414 1.00 46.47 268 ILE A C 1
ATOM 2135 O O . ILE A 1 268 ? -9.381 -28.347 88.054 1.00 46.47 268 ILE A O 1
ATOM 2139 N N . SER A 1 269 ? -9.004 -26.560 89.422 1.00 39.47 269 SER A N 1
ATOM 2140 C CA . SER A 1 269 ? -8.545 -27.057 90.735 1.00 39.47 269 SER A CA 1
ATOM 2141 C C . SER A 1 269 ? -7.626 -28.282 90.852 1.00 39.47 269 SER A C 1
ATOM 2143 O O . SER A 1 269 ? -8.072 -29.419 90.709 1.00 39.47 269 SER A O 1
ATOM 2145 N N . ARG A 1 270 ? -6.418 -28.048 91.385 1.00 37.53 270 ARG A N 1
ATOM 2146 C CA . ARG A 1 270 ? -5.999 -28.493 92.730 1.00 37.53 270 ARG A CA 1
ATOM 2147 C C . ARG A 1 270 ? -4.820 -27.667 93.229 1.00 37.53 270 ARG A C 1
ATOM 2149 O O . ARG A 1 270 ? -3.970 -27.320 92.384 1.00 37.53 270 ARG A O 1
#

Organism: Shewanella sp. (strain MR-7) (NCBI:txid60481)